Protein AF-A0A1F6GPZ4-F1 (afdb_monomer_lite)

Organism: NCBI:txid1817773

pLDDT: mean 82.03, std 15.94, range [33.75, 98.19]

Secondary structure (DSSP, 8-state):
-HHHHHHHHHHHHHHHHHHHHHTTSS--S-----TT-HHHHHHHHHHHHHHHHHHHHHHHHHHHHHHHHHHHHHHHHHHHHHHHHHHHHHHHHHHHHHHHHHHHHHHHHHHHHHHHHHHHHHHHHHHHHHHHHHHHHHHHHHHHHHHHHHHHHHHHHHHHHHHHHHHHHHHH--HHHHHHHHHHHHHHHTT--

Sequence (193 aa):
MSSRFVRISLLWVFCSASLVAQASEEAGPHEAASLFSWDMAFKVANFIALVALLHFFAKKPLTRMMSDAALIQRESFEEQAQAVAAAEKKLAEFQEKMKAQESELALHRQHALAGIEADRKRILAEAEDTARNIEQSTQMRIDQSLVRAKAELKAFLAAEATKLAQESIQKEVGPAKQESLMENYAKVVGRLG

Structure (mmCIF, N/CA/C/O backbone):
data_AF-A0A1F6GPZ4-F1
#
_entry.id   AF-A0A1F6GPZ4-F1
#
loop_
_atom_site.group_PDB
_atom_site.id
_atom_site.type_symbol
_atom_site.label_atom_id
_atom_site.label_alt_id
_atom_site.label_comp_id
_atom_site.label_asym_id
_atom_site.label_entity_id
_atom_site.label_seq_id
_atom_site.pdbx_PDB_ins_code
_atom_site.Cartn_x
_atom_site.Cartn_y
_atom_site.Cartn_z
_atom_site.occupancy
_atom_site.B_iso_or_equiv
_atom_site.auth_seq_id
_atom_site.auth_comp_id
_atom_site.auth_asym_id
_atom_site.auth_atom_id
_atom_site.pdbx_PDB_model_num
ATOM 1 N N . MET A 1 1 ? 50.145 -15.841 -48.042 1.00 43.69 1 MET A N 1
ATOM 2 C CA . MET A 1 1 ? 51.504 -16.159 -48.547 1.00 43.69 1 MET A CA 1
ATOM 3 C C . MET A 1 1 ? 51.943 -15.284 -49.731 1.00 43.69 1 MET A C 1
ATOM 5 O O . MET A 1 1 ? 53.133 -15.045 -49.873 1.00 43.69 1 MET A O 1
ATOM 9 N N . SER A 1 2 ? 51.016 -14.733 -50.531 1.00 53.88 2 SER A N 1
ATOM 10 C CA . SER A 1 2 ? 51.321 -13.912 -51.718 1.00 53.88 2 SER A CA 1
ATOM 11 C C . SER A 1 2 ? 51.825 -12.487 -51.438 1.00 53.88 2 SER A C 1
ATOM 13 O O . SER A 1 2 ? 52.643 -11.995 -52.205 1.00 53.88 2 SER A O 1
ATOM 15 N N . SER A 1 3 ? 51.417 -11.811 -50.351 1.00 54.81 3 SER A N 1
ATOM 16 C CA . SER A 1 3 ? 51.835 -10.406 -50.138 1.00 54.81 3 SER A CA 1
ATOM 17 C C . SER A 1 3 ? 53.316 -10.248 -49.765 1.00 54.81 3 SER A C 1
ATOM 19 O O . SER A 1 3 ? 53.915 -9.222 -50.073 1.00 54.81 3 SER A O 1
ATOM 21 N N . ARG A 1 4 ? 53.936 -11.276 -49.162 1.00 57.34 4 ARG A N 1
ATOM 22 C CA . ARG A 1 4 ? 55.376 -11.294 -48.847 1.00 57.34 4 ARG A CA 1
ATOM 23 C C . ARG A 1 4 ? 56.220 -11.460 -50.110 1.00 57.34 4 ARG A C 1
ATOM 25 O O . ARG A 1 4 ? 57.120 -10.662 -50.326 1.00 57.34 4 ARG A O 1
ATOM 32 N N . PHE A 1 5 ? 55.859 -12.402 -50.982 1.00 59.47 5 PHE A N 1
ATOM 33 C CA . PHE A 1 5 ? 56.493 -12.569 -52.297 1.00 59.47 5 PHE A CA 1
ATOM 34 C C . PHE A 1 5 ? 56.340 -11.335 -53.191 1.00 59.47 5 PHE A C 1
ATOM 36 O O . PHE A 1 5 ? 57.251 -10.998 -53.934 1.00 59.47 5 PHE A O 1
ATOM 43 N N . VAL A 1 6 ? 55.220 -10.622 -53.080 1.00 59.97 6 VAL A N 1
ATOM 44 C CA . VAL A 1 6 ? 54.962 -9.408 -53.865 1.00 59.97 6 VAL A CA 1
ATOM 45 C C . VAL A 1 6 ? 55.733 -8.209 -53.334 1.00 59.97 6 VAL A C 1
ATOM 47 O O . VAL A 1 6 ? 56.281 -7.460 -54.128 1.00 59.97 6 VAL A O 1
ATOM 50 N N . ARG A 1 7 ? 55.849 -8.047 -52.010 1.00 62.97 7 ARG A N 1
ATOM 51 C CA . ARG A 1 7 ? 56.762 -7.053 -51.426 1.00 62.97 7 ARG A CA 1
ATOM 52 C C . ARG A 1 7 ? 58.203 -7.338 -51.833 1.00 62.97 7 ARG A C 1
ATOM 54 O O . ARG A 1 7 ? 58.908 -6.410 -52.189 1.00 62.97 7 ARG A O 1
ATOM 61 N N . ILE A 1 8 ? 58.605 -8.608 -51.854 1.00 67.75 8 ILE A N 1
ATOM 62 C CA . ILE A 1 8 ? 59.933 -9.020 -52.316 1.00 67.75 8 ILE A CA 1
ATOM 63 C C . ILE A 1 8 ? 60.106 -8.713 -53.809 1.00 67.75 8 ILE A C 1
ATOM 65 O O . ILE A 1 8 ? 61.114 -8.129 -54.168 1.00 67.75 8 ILE A O 1
ATOM 69 N N . SER A 1 9 ? 59.118 -9.004 -54.663 1.00 65.38 9 SER A N 1
ATOM 70 C CA . SER A 1 9 ? 59.161 -8.702 -56.103 1.00 65.38 9 SER A CA 1
ATOM 71 C C . SER A 1 9 ? 59.153 -7.196 -56.404 1.00 65.38 9 SER A C 1
ATOM 73 O O . SER A 1 9 ? 59.940 -6.748 -57.229 1.00 65.38 9 SER A O 1
ATOM 75 N N . LEU A 1 10 ? 58.344 -6.399 -55.697 1.00 65.75 10 LEU A N 1
ATOM 76 C CA . LEU A 1 10 ? 58.340 -4.934 -55.794 1.00 65.75 10 LEU A CA 1
ATOM 77 C C . LEU A 1 10 ? 59.659 -4.333 -55.309 1.00 65.75 10 LEU A C 1
ATOM 79 O O . LEU A 1 10 ? 60.188 -3.450 -55.970 1.00 65.75 10 LEU A O 1
ATOM 83 N N . LEU A 1 11 ? 60.217 -4.833 -54.202 1.00 70.06 11 LEU A N 1
ATOM 84 C CA . LEU A 1 11 ? 61.535 -4.418 -53.717 1.00 70.06 11 LEU A CA 1
ATOM 85 C C . LEU A 1 11 ? 62.643 -4.813 -54.696 1.00 70.06 11 LEU A C 1
ATOM 87 O O . LEU A 1 11 ? 63.570 -4.039 -54.887 1.00 70.06 11 LEU A O 1
ATOM 91 N N . TRP A 1 12 ? 62.536 -5.969 -55.354 1.00 68.88 12 TRP A N 1
ATOM 92 C CA . TRP A 1 12 ? 63.500 -6.415 -56.361 1.00 68.88 12 TRP A CA 1
ATOM 93 C C . TRP A 1 12 ? 63.461 -5.536 -57.613 1.00 68.88 12 TRP A C 1
ATOM 95 O O . TRP A 1 12 ? 64.504 -5.090 -58.084 1.00 68.88 12 TRP A O 1
ATOM 105 N N . VAL A 1 13 ? 62.261 -5.213 -58.107 1.00 68.69 13 VAL A N 1
ATOM 106 C CA . VAL A 1 13 ? 62.078 -4.303 -59.246 1.00 68.69 13 VAL A CA 1
ATOM 107 C C . VAL A 1 13 ? 62.553 -2.890 -58.890 1.00 68.69 13 VAL A C 1
ATOM 109 O O . VAL A 1 13 ? 63.304 -2.294 -59.657 1.00 68.69 13 VAL A O 1
ATOM 112 N N . PHE A 1 14 ? 62.220 -2.381 -57.701 1.00 69.00 14 PHE A N 1
ATOM 113 C CA . PHE A 1 14 ? 62.666 -1.063 -57.237 1.00 69.00 14 PHE A CA 1
ATOM 114 C C . PHE A 1 14 ? 64.190 -0.999 -57.031 1.00 69.00 14 PHE A C 1
ATOM 116 O O . PHE A 1 14 ? 64.827 -0.017 -57.402 1.00 69.00 14 PHE A O 1
ATOM 123 N N . CYS A 1 15 ? 64.798 -2.070 -56.512 1.00 68.25 15 CYS A N 1
ATOM 124 C CA . CYS A 1 15 ? 66.248 -2.193 -56.359 1.00 68.25 15 CYS A CA 1
ATOM 125 C C . CYS A 1 15 ? 66.956 -2.271 -57.722 1.00 68.25 15 CYS A C 1
ATOM 127 O O . CYS A 1 15 ? 67.961 -1.597 -57.927 1.00 68.25 15 CYS A O 1
ATOM 129 N N . SER A 1 16 ? 66.394 -3.006 -58.690 1.00 65.31 16 SER A N 1
ATOM 130 C CA . SER A 1 16 ? 66.927 -3.066 -60.059 1.00 65.31 16 SER A CA 1
ATOM 131 C C . SER A 1 16 ? 66.827 -1.724 -60.795 1.00 65.31 16 SER A C 1
ATOM 133 O O . SER A 1 16 ? 67.753 -1.349 -61.508 1.00 65.31 16 SER A O 1
ATOM 135 N N . ALA A 1 17 ? 65.756 -0.957 -60.565 1.00 62.25 17 ALA A N 1
ATOM 136 C CA . ALA A 1 17 ? 65.604 0.389 -61.110 1.00 62.25 17 ALA A CA 1
ATOM 137 C C . ALA A 1 17 ? 66.602 1.378 -60.480 1.00 62.25 17 ALA A C 1
ATOM 139 O O . ALA A 1 17 ? 67.192 2.186 -61.192 1.00 62.25 17 ALA A O 1
ATOM 140 N N . SER A 1 18 ? 66.850 1.271 -59.169 1.00 63.72 18 SER A N 1
ATOM 141 C CA . SER A 1 18 ? 67.861 2.074 -58.468 1.00 63.72 18 SER A CA 1
ATOM 142 C C . SER A 1 18 ? 69.290 1.733 -58.919 1.00 63.72 18 SER A C 1
ATOM 144 O O . SER A 1 18 ? 70.119 2.623 -59.078 1.00 63.72 18 SER A O 1
ATOM 146 N N . LEU A 1 19 ? 69.575 0.455 -59.205 1.00 62.59 19 LEU A N 1
ATOM 147 C CA . LEU A 1 19 ? 70.872 0.010 -59.729 1.00 62.59 19 LEU A CA 1
ATOM 148 C C . LEU A 1 19 ? 71.143 0.557 -61.141 1.00 62.59 19 LEU A C 1
ATOM 150 O O . LEU A 1 19 ? 72.254 0.991 -61.425 1.00 62.59 19 LEU A O 1
ATOM 154 N N . VAL A 1 20 ? 70.124 0.594 -62.008 1.00 61.69 20 VAL A N 1
ATOM 155 C CA . VAL A 1 20 ? 70.215 1.209 -63.347 1.00 61.69 20 VAL A CA 1
ATOM 156 C C . VAL A 1 20 ? 70.351 2.737 -63.260 1.00 61.69 20 VAL A C 1
ATOM 158 O O . VAL A 1 20 ? 71.073 3.333 -64.059 1.00 61.69 20 VAL A O 1
ATOM 161 N N . ALA A 1 21 ? 69.711 3.377 -62.275 1.00 59.31 21 ALA A N 1
ATOM 162 C CA . ALA A 1 21 ? 69.854 4.812 -62.030 1.00 59.31 21 ALA A CA 1
ATOM 163 C C . ALA A 1 21 ? 71.268 5.190 -61.543 1.00 59.31 21 ALA A C 1
ATOM 165 O O . ALA A 1 21 ? 71.839 6.147 -62.052 1.00 59.31 21 ALA A O 1
ATOM 166 N N . GLN A 1 22 ? 71.858 4.411 -60.628 1.00 54.00 22 GLN A N 1
ATOM 167 C CA . GLN A 1 22 ? 73.212 4.645 -60.096 1.00 54.00 22 GLN A CA 1
ATOM 168 C C . GLN A 1 22 ? 74.314 4.304 -61.115 1.00 54.00 22 GLN A C 1
ATOM 170 O O . GLN A 1 22 ? 75.346 4.963 -61.158 1.00 54.00 22 GLN A O 1
ATOM 175 N N . ALA A 1 23 ? 74.091 3.320 -61.994 1.00 50.69 23 ALA A N 1
ATOM 176 C CA . ALA A 1 23 ? 75.008 3.010 -63.096 1.00 50.69 23 ALA A CA 1
ATOM 177 C C . ALA A 1 23 ? 75.050 4.099 -64.191 1.00 50.69 23 ALA A C 1
ATOM 179 O O . ALA A 1 23 ? 75.870 4.016 -65.101 1.00 50.69 23 ALA A O 1
ATOM 180 N N . SER A 1 24 ? 74.175 5.110 -64.112 1.00 52.72 24 SER A N 1
ATOM 181 C CA . SER A 1 24 ? 74.126 6.235 -65.053 1.00 52.72 24 SER A CA 1
ATOM 182 C C . SER A 1 24 ? 74.919 7.472 -64.585 1.00 52.72 24 SER A C 1
ATOM 184 O O . SER A 1 24 ? 74.901 8.476 -65.292 1.00 52.72 24 SER A O 1
ATOM 186 N N . GLU A 1 25 ? 75.606 7.440 -63.431 1.00 46.91 25 GLU A N 1
ATOM 187 C CA . GLU A 1 25 ? 76.397 8.586 -62.924 1.00 46.91 25 GLU A CA 1
ATOM 188 C C . GLU A 1 25 ? 77.864 8.632 -63.412 1.00 46.91 25 GLU A C 1
ATOM 190 O O . GLU A 1 25 ? 78.511 9.668 -63.278 1.00 46.91 25 GLU A O 1
ATOM 195 N N . GLU A 1 26 ? 78.385 7.588 -64.069 1.00 40.72 26 GLU A N 1
ATOM 196 C CA . GLU A 1 26 ? 79.709 7.612 -64.721 1.00 40.72 26 GLU A CA 1
ATOM 197 C C . GLU A 1 26 ? 79.599 7.618 -66.256 1.00 40.72 26 GLU A C 1
ATOM 199 O O . GLU A 1 26 ? 80.007 6.686 -66.944 1.00 40.72 26 GLU A O 1
ATOM 204 N N . ALA A 1 27 ? 79.056 8.694 -66.822 1.00 37.38 27 ALA A N 1
ATOM 205 C CA . ALA A 1 27 ? 79.293 9.045 -68.222 1.00 37.38 27 ALA A CA 1
ATOM 206 C C . ALA A 1 27 ? 79.249 10.569 -68.380 1.00 37.38 27 ALA A C 1
ATOM 208 O O . ALA A 1 27 ? 78.200 11.202 -68.285 1.00 37.38 27 ALA A O 1
ATOM 209 N N . GLY A 1 28 ? 80.434 11.151 -68.574 1.00 33.75 28 GLY A N 1
ATOM 210 C CA . GLY A 1 28 ? 80.642 12.576 -68.787 1.00 33.75 28 GLY A CA 1
ATOM 211 C C . GLY A 1 28 ? 79.964 13.139 -70.048 1.00 33.75 28 GLY A C 1
ATOM 212 O O . GLY A 1 28 ? 79.402 12.412 -70.864 1.00 33.75 28 GLY A O 1
ATOM 213 N N . PRO A 1 29 ? 80.012 14.470 -70.195 1.00 46.91 29 PRO A N 1
ATOM 214 C CA . PRO A 1 29 ? 79.036 15.272 -70.920 1.00 46.91 29 PRO A CA 1
ATOM 215 C C . PRO A 1 29 ? 79.244 15.201 -72.428 1.00 46.91 29 PRO A C 1
ATOM 217 O O . PRO A 1 29 ? 80.214 15.755 -72.911 1.00 46.91 29 PRO A O 1
ATOM 220 N N . HIS A 1 30 ? 78.335 14.561 -73.157 1.00 40.72 30 HIS A N 1
ATOM 221 C CA . HIS A 1 30 ? 77.941 14.871 -74.536 1.00 40.72 30 HIS A CA 1
ATOM 222 C C . HIS A 1 30 ? 76.951 13.790 -74.970 1.00 40.72 30 HIS A C 1
ATOM 224 O O . HIS A 1 30 ? 77.338 12.652 -75.183 1.00 40.72 30 HIS A O 1
ATOM 230 N N . GLU A 1 31 ? 75.676 14.135 -75.088 1.00 39.53 31 GLU A N 1
ATOM 231 C CA . GLU A 1 31 ? 74.916 13.964 -76.326 1.00 39.53 31 GLU A CA 1
ATOM 232 C C . GLU A 1 31 ? 73.473 14.379 -76.075 1.00 39.53 31 GLU A C 1
ATOM 234 O O . GLU A 1 31 ? 72.885 14.143 -75.019 1.00 39.53 31 GLU A O 1
ATOM 239 N N . ALA A 1 32 ? 72.932 15.085 -77.060 1.00 37.78 32 ALA A N 1
ATOM 240 C CA . ALA A 1 32 ? 71.553 15.507 -77.092 1.00 37.78 32 ALA A CA 1
ATOM 241 C C . ALA A 1 32 ? 70.626 14.330 -76.779 1.00 37.78 32 ALA A C 1
ATOM 243 O O . ALA A 1 32 ? 70.916 13.189 -77.129 1.00 37.78 32 ALA A O 1
ATOM 244 N N . ALA A 1 33 ? 69.491 14.645 -76.161 1.00 50.03 33 ALA A N 1
ATOM 245 C CA . ALA A 1 33 ? 68.357 13.760 -75.973 1.00 50.03 33 ALA A CA 1
ATOM 246 C C . ALA A 1 33 ? 67.968 13.056 -77.291 1.00 50.03 33 ALA A C 1
ATOM 248 O O . ALA A 1 33 ? 67.097 13.505 -78.033 1.00 50.03 33 ALA A O 1
ATOM 249 N N . SER A 1 34 ? 68.637 11.949 -77.599 1.00 48.84 34 SER A N 1
ATOM 250 C CA . SER A 1 34 ? 68.291 11.055 -78.686 1.00 48.84 34 SER A CA 1
ATOM 251 C C . SER A 1 34 ? 67.248 10.103 -78.136 1.00 48.84 34 SER A C 1
ATOM 253 O O . SER A 1 34 ? 67.544 9.203 -77.351 1.00 48.84 34 SER A O 1
ATOM 255 N N . LEU A 1 35 ? 66.004 10.300 -78.560 1.00 54.28 35 LEU A N 1
ATOM 256 C CA . LEU A 1 35 ? 64.870 9.430 -78.241 1.00 54.28 35 LEU A CA 1
ATOM 257 C C . LEU A 1 35 ? 65.058 7.975 -78.733 1.00 54.28 35 LEU A C 1
ATOM 259 O O . LEU A 1 35 ? 64.200 7.137 -78.474 1.00 54.28 35 LEU A O 1
ATOM 263 N N . PHE A 1 36 ? 66.164 7.671 -79.424 1.00 57.09 36 PHE A N 1
ATOM 264 C CA . PHE A 1 36 ? 66.492 6.368 -80.005 1.00 57.09 36 PHE A CA 1
ATOM 265 C C . PHE A 1 36 ? 67.740 5.705 -79.398 1.00 57.09 36 PHE A C 1
ATOM 267 O O . PHE A 1 36 ? 68.225 4.713 -79.943 1.00 57.09 36 PHE A O 1
ATOM 274 N N . SER A 1 37 ? 68.276 6.205 -78.279 1.00 65.62 37 SER A N 1
ATOM 275 C CA . SER A 1 37 ? 69.363 5.508 -77.584 1.00 65.62 37 SER A CA 1
ATOM 276 C C . SER A 1 37 ? 68.875 4.174 -76.994 1.00 65.62 37 SER A C 1
ATOM 278 O O . SER A 1 37 ? 67.763 4.055 -76.473 1.00 65.62 37 SER A O 1
ATOM 280 N N . TRP A 1 38 ? 69.716 3.142 -77.078 1.00 73.56 38 TRP A N 1
ATOM 281 C CA . TRP A 1 38 ? 69.424 1.795 -76.565 1.00 73.56 38 TRP A CA 1
ATOM 282 C C . TRP A 1 38 ? 69.123 1.793 -75.053 1.00 73.56 38 TRP A C 1
ATOM 284 O O . TRP A 1 38 ? 68.294 1.019 -74.576 1.00 73.56 38 TRP A O 1
ATOM 294 N N . ASP A 1 39 ? 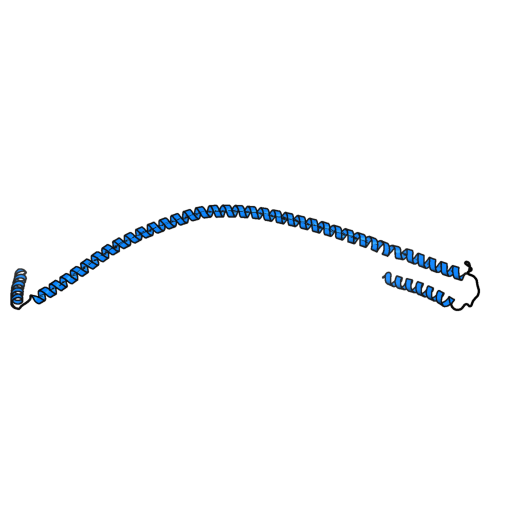69.727 2.726 -74.312 1.00 73.31 39 ASP A N 1
ATOM 295 C CA . ASP A 1 39 ? 69.441 2.978 -72.896 1.00 73.31 39 ASP A CA 1
ATOM 296 C C . ASP A 1 39 ? 67.990 3.447 -72.668 1.00 73.31 39 ASP A C 1
ATOM 298 O O . ASP A 1 39 ? 67.295 2.954 -71.776 1.00 73.31 39 ASP A O 1
ATOM 302 N N . MET A 1 40 ? 67.465 4.324 -73.533 1.00 75.38 40 MET A N 1
ATOM 303 C CA . MET A 1 40 ? 66.079 4.778 -73.420 1.00 75.38 40 MET A CA 1
ATOM 304 C C . MET A 1 40 ? 65.075 3.662 -73.747 1.00 75.38 40 MET A C 1
ATOM 306 O O . MET A 1 40 ? 64.047 3.544 -73.077 1.00 75.38 40 MET A O 1
ATOM 310 N N . ALA A 1 41 ? 65.390 2.780 -74.701 1.00 78.94 41 ALA A N 1
ATOM 311 C CA . ALA A 1 41 ? 64.571 1.602 -74.996 1.00 78.94 41 ALA A CA 1
ATOM 312 C C . ALA A 1 41 ? 64.481 0.640 -73.794 1.00 78.94 41 ALA A C 1
ATOM 314 O O . ALA A 1 41 ? 63.392 0.159 -73.466 1.00 78.94 41 ALA A O 1
ATOM 315 N N . PHE A 1 42 ? 65.592 0.411 -73.084 1.00 77.62 42 PHE A N 1
ATOM 316 C CA . PHE A 1 42 ? 65.597 -0.388 -71.855 1.00 77.62 42 PHE A CA 1
ATOM 317 C C . PHE A 1 42 ? 64.811 0.266 -70.714 1.00 77.62 42 PHE A C 1
ATOM 319 O O . PHE A 1 42 ? 64.053 -0.422 -70.024 1.00 77.62 42 PHE A O 1
ATOM 326 N N . LYS A 1 43 ? 64.928 1.587 -70.538 1.00 80.00 43 LYS A N 1
ATOM 327 C CA . LYS A 1 43 ? 64.145 2.346 -69.547 1.00 80.00 43 LYS A CA 1
ATOM 328 C C . LYS A 1 43 ? 62.643 2.263 -69.827 1.00 80.00 43 LYS A C 1
ATOM 330 O O . LYS A 1 43 ? 61.863 1.996 -68.913 1.00 80.00 43 LYS A O 1
ATOM 335 N N . VAL A 1 44 ? 62.233 2.402 -71.090 1.00 82.50 44 VAL A N 1
ATOM 336 C CA . VAL A 1 44 ? 60.828 2.264 -71.507 1.00 82.50 44 VAL A CA 1
ATOM 337 C C . VAL A 1 44 ? 60.323 0.834 -71.299 1.00 82.50 44 VAL A C 1
ATOM 339 O O . VAL A 1 44 ? 59.236 0.649 -70.755 1.00 82.50 44 VAL A O 1
ATOM 342 N N . ALA A 1 45 ? 61.110 -0.187 -71.649 1.00 82.25 45 ALA A N 1
ATOM 343 C CA . ALA A 1 45 ? 60.743 -1.582 -71.407 1.00 82.25 45 ALA A CA 1
ATOM 344 C C . ALA A 1 45 ? 60.581 -1.891 -69.906 1.00 82.25 45 ALA A C 1
ATOM 346 O O . ALA A 1 45 ? 59.622 -2.561 -69.517 1.00 82.25 45 ALA A O 1
ATOM 347 N N . ASN A 1 46 ? 61.462 -1.357 -69.051 1.00 81.62 46 ASN A N 1
ATOM 348 C CA . ASN A 1 46 ? 61.357 -1.491 -67.596 1.00 81.62 46 ASN A CA 1
ATOM 349 C C . ASN A 1 46 ? 60.093 -0.803 -67.053 1.00 81.62 46 ASN A C 1
ATOM 351 O O . ASN A 1 46 ? 59.348 -1.402 -66.276 1.00 81.62 46 ASN A O 1
ATOM 355 N N . PHE A 1 47 ? 59.789 0.408 -67.528 1.00 82.56 47 PHE A N 1
ATOM 356 C CA . PHE A 1 47 ? 58.570 1.123 -67.155 1.00 82.56 47 PHE A CA 1
ATOM 357 C C . PHE A 1 47 ? 57.302 0.370 -67.583 1.00 82.56 47 PHE A C 1
ATOM 359 O O . PHE A 1 47 ? 56.373 0.228 -66.789 1.00 82.56 47 PHE A O 1
ATOM 366 N N . ILE A 1 48 ? 57.270 -0.188 -68.799 1.00 86.75 48 ILE A N 1
ATOM 367 C CA . ILE A 1 48 ? 56.146 -1.007 -69.280 1.00 86.75 48 ILE A CA 1
ATOM 368 C C . ILE A 1 48 ? 55.990 -2.270 -68.427 1.00 86.75 48 ILE A C 1
ATOM 370 O O . ILE A 1 48 ? 54.872 -2.602 -68.031 1.00 86.75 48 ILE A O 1
ATOM 374 N N . ALA A 1 49 ? 57.090 -2.953 -68.095 1.00 83.44 49 ALA A N 1
ATOM 375 C CA . ALA A 1 49 ? 57.060 -4.121 -67.219 1.00 83.44 49 ALA A CA 1
ATOM 376 C C . ALA A 1 49 ? 56.515 -3.770 -65.821 1.00 83.44 49 ALA A C 1
ATOM 378 O O . ALA A 1 49 ? 55.690 -4.506 -65.274 1.00 83.44 49 ALA A O 1
ATOM 379 N N . LEU A 1 50 ? 56.905 -2.616 -65.271 1.00 81.75 50 LEU A N 1
ATOM 380 C CA . LEU A 1 50 ? 56.410 -2.109 -63.992 1.00 81.75 50 LEU A CA 1
ATOM 381 C C . LEU A 1 50 ? 54.913 -1.765 -64.048 1.00 81.75 50 LEU A C 1
ATOM 383 O O . LEU A 1 50 ? 54.161 -2.164 -63.158 1.00 81.75 50 LEU A O 1
ATOM 387 N N . VAL A 1 51 ? 54.452 -1.093 -65.106 1.00 84.81 51 VAL A N 1
ATOM 388 C CA . VAL A 1 51 ? 53.029 -0.772 -65.309 1.00 84.81 51 VAL A CA 1
ATOM 389 C C . VAL A 1 51 ? 52.195 -2.042 -65.495 1.00 84.81 51 VAL A C 1
ATOM 391 O O . VAL A 1 51 ? 51.108 -2.144 -64.927 1.00 84.81 51 VAL A O 1
ATOM 394 N N . ALA A 1 52 ? 52.696 -3.040 -66.227 1.00 83.81 52 ALA A N 1
ATOM 395 C CA . ALA A 1 52 ? 52.019 -4.322 -66.410 1.00 83.81 52 ALA A CA 1
ATOM 396 C C . ALA A 1 52 ? 51.886 -5.095 -65.085 1.00 83.81 52 ALA A C 1
ATOM 398 O O . ALA A 1 52 ? 50.802 -5.592 -64.760 1.00 83.81 52 ALA A O 1
ATOM 399 N N . LEU A 1 53 ? 52.959 -5.135 -64.284 1.00 81.62 53 LEU A N 1
ATOM 400 C CA . LEU A 1 53 ? 52.954 -5.729 -62.946 1.00 81.62 53 LEU A CA 1
ATOM 401 C C . LEU A 1 53 ? 51.953 -5.009 -62.028 1.00 81.62 53 LEU A C 1
ATOM 403 O O . LEU A 1 53 ? 51.148 -5.654 -61.349 1.00 81.62 53 LEU A O 1
ATOM 407 N N . LEU A 1 54 ? 51.964 -3.672 -62.045 1.00 80.88 54 LEU A N 1
ATOM 408 C CA . LEU A 1 54 ? 51.059 -2.847 -61.254 1.00 80.88 54 LEU A CA 1
ATOM 409 C C . LEU A 1 54 ? 49.604 -3.054 -61.680 1.00 80.88 54 LEU A C 1
ATOM 411 O O . LEU A 1 54 ? 48.745 -3.224 -60.824 1.00 80.88 54 LEU A O 1
ATOM 415 N N . HIS A 1 55 ? 49.307 -3.111 -62.977 1.00 82.38 55 HIS A N 1
ATOM 416 C CA . HIS A 1 55 ? 47.948 -3.321 -63.472 1.00 82.38 55 HIS A CA 1
ATOM 417 C C . HIS A 1 55 ? 47.391 -4.694 -63.076 1.00 82.38 55 HIS A C 1
ATOM 419 O O . HIS A 1 55 ? 46.252 -4.793 -62.610 1.00 82.38 55 HIS A O 1
ATOM 425 N N . PHE A 1 56 ? 48.192 -5.755 -63.219 1.00 81.25 56 PHE A N 1
ATOM 426 C CA . PHE A 1 56 ? 47.773 -7.106 -62.850 1.00 81.25 56 PHE A CA 1
ATOM 427 C C . PHE A 1 56 ? 47.530 -7.234 -61.342 1.00 81.25 56 PHE A C 1
ATOM 429 O O . PHE A 1 56 ? 46.579 -7.894 -60.914 1.00 81.25 56 PHE A O 1
ATOM 436 N N . PHE A 1 57 ? 48.361 -6.572 -60.529 1.00 76.06 57 PHE A N 1
ATOM 437 C CA . PHE A 1 5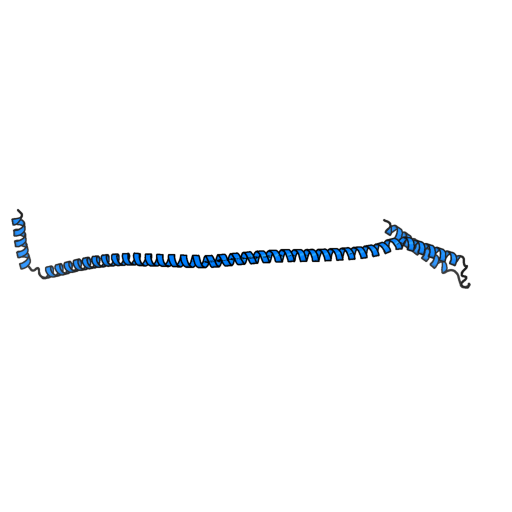7 ? 48.300 -6.717 -59.081 1.00 76.06 57 PHE A CA 1
ATOM 438 C C . PHE A 1 57 ? 47.386 -5.707 -58.383 1.00 76.06 57 PHE A C 1
ATOM 440 O O . PHE A 1 57 ? 46.767 -6.081 -57.396 1.00 76.06 57 PHE A O 1
ATOM 447 N N . ALA A 1 58 ? 47.251 -4.473 -58.878 1.00 76.62 58 ALA A N 1
ATOM 448 C CA . ALA A 1 58 ? 46.430 -3.421 -58.269 1.00 76.62 58 ALA A CA 1
ATOM 449 C C . ALA A 1 58 ? 44.933 -3.598 -58.546 1.00 76.62 58 ALA A C 1
ATOM 451 O O . ALA A 1 58 ? 44.113 -3.213 -57.715 1.00 76.62 58 ALA A O 1
ATOM 452 N N . LYS A 1 59 ? 44.557 -4.248 -59.657 1.00 78.06 59 LYS A N 1
ATOM 453 C CA . LYS A 1 59 ? 43.147 -4.515 -59.981 1.00 78.06 59 LYS A CA 1
ATOM 454 C C . LYS A 1 59 ? 42.422 -5.286 -58.876 1.00 78.06 59 LYS A C 1
ATOM 456 O O . LYS A 1 59 ? 41.336 -4.891 -58.480 1.00 78.06 59 LYS A O 1
ATOM 461 N N . LYS A 1 60 ? 43.030 -6.351 -58.340 1.00 77.50 60 LYS A N 1
ATOM 462 C CA . LYS A 1 60 ? 42.409 -7.215 -57.316 1.00 77.50 60 LYS A CA 1
ATOM 463 C C . LYS A 1 60 ? 42.176 -6.544 -55.946 1.00 77.50 60 LYS A C 1
ATOM 465 O O . LYS A 1 60 ? 41.067 -6.680 -55.434 1.00 77.50 60 LYS A O 1
ATOM 470 N N . PRO A 1 61 ? 43.158 -5.880 -55.304 1.00 79.50 61 PRO A N 1
ATOM 471 C CA . PRO A 1 61 ? 42.947 -5.205 -54.027 1.00 79.50 61 PRO A CA 1
ATOM 472 C C . PRO A 1 61 ? 42.040 -3.982 -54.179 1.00 79.50 61 PRO A C 1
ATOM 474 O O . PRO A 1 61 ? 41.201 -3.764 -53.314 1.00 79.50 61 PRO A O 1
ATOM 477 N N . LEU A 1 62 ? 42.137 -3.239 -55.288 1.00 75.75 62 LEU A N 1
ATOM 478 C CA . LEU A 1 62 ? 41.328 -2.038 -55.494 1.00 75.75 62 LEU A CA 1
ATOM 479 C C . LEU A 1 62 ? 39.836 -2.368 -55.647 1.00 75.75 62 LEU A C 1
ATOM 481 O O . LEU A 1 62 ? 38.999 -1.728 -55.017 1.00 75.75 62 LEU A O 1
ATOM 485 N N . THR A 1 63 ? 39.494 -3.413 -56.410 1.00 79.38 63 THR A N 1
ATOM 486 C CA . THR A 1 63 ? 38.094 -3.851 -56.530 1.00 79.38 63 THR A CA 1
ATOM 487 C C . THR A 1 63 ? 37.556 -4.441 -55.230 1.00 79.38 63 THR A C 1
ATOM 489 O O . THR A 1 63 ? 36.390 -4.227 -54.920 1.00 79.38 63 THR A O 1
ATOM 492 N N . ARG A 1 64 ? 38.395 -5.152 -54.456 1.00 81.19 64 ARG A N 1
ATOM 493 C CA . ARG A 1 64 ? 38.000 -5.706 -53.150 1.00 81.19 64 ARG A CA 1
ATOM 494 C C . ARG A 1 64 ? 37.697 -4.614 -52.130 1.00 81.19 64 ARG A C 1
ATOM 496 O O . ARG A 1 64 ? 36.665 -4.669 -51.486 1.00 81.19 64 ARG A O 1
ATOM 503 N N . MET A 1 65 ? 38.535 -3.582 -52.033 1.00 79.31 65 MET A N 1
ATOM 504 C CA . MET A 1 65 ? 38.287 -2.474 -51.102 1.00 79.31 65 MET A CA 1
ATOM 505 C C . MET A 1 65 ? 36.974 -1.741 -51.406 1.00 79.31 65 MET A C 1
ATOM 507 O O . MET A 1 65 ? 36.247 -1.381 -50.485 1.00 79.31 65 MET A O 1
ATOM 511 N N . MET A 1 66 ? 36.643 -1.552 -52.688 1.00 79.12 66 MET A N 1
ATOM 512 C CA . MET A 1 66 ? 35.372 -0.933 -53.075 1.00 79.12 66 MET A CA 1
ATOM 513 C C . MET A 1 66 ? 34.165 -1.845 -52.829 1.00 79.12 66 MET A C 1
ATOM 515 O O . MET A 1 66 ? 33.122 -1.355 -52.398 1.00 79.12 66 MET A O 1
ATOM 519 N N . SER A 1 67 ? 34.288 -3.159 -53.062 1.00 81.31 67 SER A N 1
ATOM 520 C CA . SER A 1 67 ? 33.212 -4.103 -52.736 1.00 81.31 67 SER A CA 1
ATOM 521 C C . SER A 1 67 ? 32.992 -4.223 -51.232 1.00 81.31 67 SER A C 1
ATOM 523 O O . SER A 1 67 ? 31.846 -4.230 -50.798 1.00 81.31 67 SER A O 1
ATOM 525 N N . ASP A 1 68 ? 34.066 -4.257 -50.444 1.00 83.81 68 ASP A N 1
ATOM 526 C CA . ASP A 1 68 ? 34.001 -4.378 -48.987 1.00 83.81 68 ASP A CA 1
ATOM 527 C C . ASP A 1 68 ? 33.368 -3.123 -48.371 1.00 83.81 68 ASP A C 1
ATOM 529 O O . ASP A 1 68 ? 32.479 -3.237 -47.534 1.00 83.81 68 ASP A O 1
ATOM 533 N N . ALA A 1 69 ? 33.721 -1.923 -48.851 1.00 79.81 69 ALA A N 1
ATOM 534 C CA . ALA A 1 69 ? 33.078 -0.681 -48.415 1.00 79.81 69 ALA A CA 1
ATOM 535 C C . ALA A 1 69 ? 31.570 -0.654 -48.730 1.00 79.81 69 ALA A C 1
ATOM 537 O O . ALA A 1 69 ? 30.764 -0.239 -47.898 1.00 79.81 69 ALA A O 1
ATOM 538 N N . ALA A 1 70 ? 31.171 -1.130 -49.915 1.00 81.25 70 ALA A N 1
ATOM 539 C CA . ALA A 1 70 ? 29.761 -1.222 -50.291 1.00 81.25 70 ALA A CA 1
ATOM 540 C C . ALA A 1 70 ? 28.997 -2.284 -49.478 1.00 81.25 70 ALA A C 1
ATOM 542 O O . ALA A 1 70 ? 27.819 -2.088 -49.178 1.00 81.25 70 ALA A O 1
ATOM 543 N N . LEU A 1 71 ? 29.648 -3.397 -49.125 1.00 86.19 71 LEU A N 1
ATOM 544 C CA . LEU A 1 71 ? 29.074 -4.445 -48.280 1.00 86.19 71 LEU A CA 1
ATOM 545 C C . LEU A 1 71 ? 28.873 -3.958 -46.845 1.00 86.19 71 LEU A C 1
ATOM 547 O O . LEU A 1 71 ? 27.764 -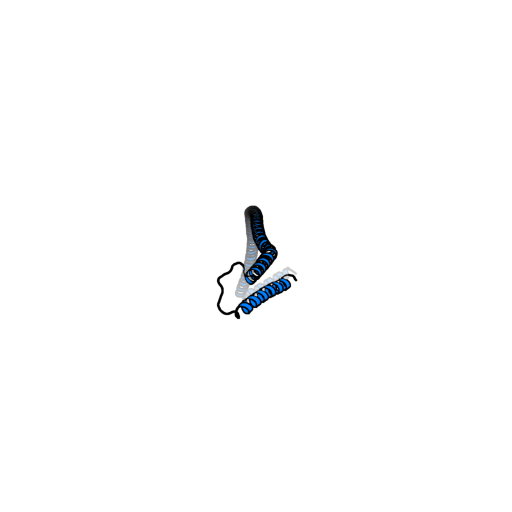4.074 -46.342 1.00 86.19 71 LEU A O 1
ATOM 551 N N . ILE A 1 72 ? 29.883 -3.325 -46.242 1.00 84.31 72 ILE A N 1
ATOM 552 C CA . ILE A 1 72 ? 29.799 -2.758 -44.885 1.00 84.31 72 ILE A CA 1
ATOM 553 C C . ILE A 1 72 ? 28.671 -1.723 -44.798 1.00 84.31 72 ILE A C 1
ATOM 555 O O . ILE A 1 72 ? 27.885 -1.714 -43.851 1.00 84.31 72 ILE A O 1
ATOM 559 N N . GLN A 1 73 ? 28.545 -0.859 -45.809 1.00 79.88 73 GLN A N 1
ATOM 560 C CA . GLN A 1 73 ? 27.471 0.127 -45.828 1.00 79.88 73 GLN A CA 1
ATOM 561 C C . GLN A 1 73 ? 26.091 -0.538 -45.933 1.00 79.88 73 GLN A C 1
ATOM 563 O O . GLN A 1 73 ? 25.162 -0.124 -45.248 1.00 79.88 73 GLN A O 1
ATOM 568 N N . ARG A 1 74 ? 25.940 -1.581 -46.756 1.00 85.94 74 ARG A N 1
ATOM 569 C CA . ARG A 1 74 ? 24.678 -2.332 -46.846 1.00 85.94 74 ARG A CA 1
ATOM 570 C C . ARG A 1 74 ? 24.340 -3.053 -45.548 1.00 85.94 74 ARG A C 1
ATOM 572 O O . ARG A 1 74 ? 23.207 -2.947 -45.102 1.00 85.94 74 ARG A O 1
ATOM 579 N N . GLU A 1 75 ? 25.316 -3.720 -44.945 1.00 88.69 75 GLU A N 1
ATOM 580 C CA . GLU A 1 75 ? 25.153 -4.445 -43.685 1.00 88.69 75 GLU A CA 1
ATOM 581 C C . GLU A 1 75 ? 24.746 -3.491 -42.556 1.00 88.69 75 GLU A C 1
ATOM 583 O O . GLU A 1 75 ? 23.761 -3.739 -41.874 1.00 88.69 75 GLU A O 1
ATOM 588 N N . SER A 1 76 ? 25.402 -2.331 -42.439 1.00 82.56 76 SER A N 1
ATOM 589 C CA . SER A 1 76 ? 25.024 -1.311 -41.448 1.00 82.56 76 SER A CA 1
ATOM 590 C C . SER A 1 76 ? 23.636 -0.701 -41.682 1.00 82.56 76 SER A C 1
ATOM 592 O O . SER A 1 76 ? 22.952 -0.366 -40.715 1.00 82.56 76 SER A O 1
ATOM 594 N N . PHE A 1 77 ? 23.192 -0.545 -42.935 1.00 89.12 77 PHE A N 1
ATOM 595 C CA . PHE A 1 77 ? 21.823 -0.111 -43.233 1.00 89.12 77 PHE A CA 1
ATOM 596 C C . PHE A 1 77 ? 20.797 -1.194 -42.890 1.00 89.12 77 PHE A C 1
ATOM 598 O O . PHE A 1 77 ? 19.731 -0.876 -42.365 1.00 89.12 77 PHE A O 1
ATOM 605 N N . GLU A 1 78 ? 21.110 -2.458 -43.166 1.00 92.06 78 GLU A N 1
ATOM 606 C CA . GLU A 1 78 ? 20.251 -3.591 -42.827 1.00 92.06 78 GLU A CA 1
ATOM 607 C C . GLU A 1 78 ? 20.147 -3.774 -41.307 1.00 92.06 78 GLU A C 1
ATOM 609 O O . GLU A 1 78 ? 19.044 -3.916 -40.786 1.00 92.06 78 GLU A O 1
ATOM 614 N N . GLU A 1 79 ? 21.258 -3.657 -40.578 1.00 91.62 79 GLU A N 1
ATOM 615 C CA . GLU A 1 79 ? 21.290 -3.682 -39.113 1.00 91.62 79 GLU A CA 1
ATOM 616 C C . GLU A 1 79 ? 20.468 -2.533 -38.512 1.00 91.62 79 GLU A C 1
ATOM 618 O O . GLU A 1 79 ? 19.663 -2.753 -37.606 1.00 91.62 79 GLU A O 1
ATOM 623 N N . GLN A 1 80 ? 20.591 -1.315 -39.050 1.00 89.31 80 GLN A N 1
ATOM 624 C CA . GLN A 1 80 ? 19.765 -0.180 -38.629 1.00 89.31 80 GLN A CA 1
ATOM 625 C C . GLN A 1 80 ? 18.278 -0.422 -38.903 1.00 89.31 80 GLN A C 1
ATOM 627 O O . GLN A 1 80 ? 17.448 -0.164 -38.033 1.00 89.31 80 GLN A O 1
ATOM 632 N N . ALA A 1 81 ? 17.926 -0.951 -40.078 1.00 91.69 81 ALA A N 1
ATOM 633 C CA . ALA A 1 81 ? 16.540 -1.270 -40.411 1.00 91.69 81 ALA A CA 1
ATOM 634 C C . ALA A 1 81 ? 15.968 -2.347 -39.473 1.00 91.69 81 ALA A C 1
ATOM 636 O O . ALA A 1 81 ? 14.844 -2.215 -38.985 1.00 91.69 81 ALA A O 1
ATOM 637 N N . GLN A 1 82 ? 16.758 -3.376 -39.154 1.00 94.19 82 GLN A N 1
ATOM 638 C CA . GLN A 1 82 ? 16.391 -4.405 -38.181 1.00 94.19 82 GLN A CA 1
ATOM 639 C C . GLN A 1 82 ? 16.253 -3.831 -36.766 1.00 94.19 82 GLN A C 1
ATOM 641 O O . GLN A 1 82 ? 15.317 -4.193 -36.052 1.00 94.19 82 GLN A O 1
ATOM 646 N N . ALA A 1 83 ? 17.128 -2.907 -36.359 1.00 91.81 83 ALA A N 1
ATOM 647 C CA . ALA A 1 83 ? 17.050 -2.241 -35.063 1.00 91.81 83 ALA A CA 1
ATOM 648 C C . ALA A 1 83 ? 15.781 -1.383 -34.933 1.00 91.81 83 ALA A C 1
ATOM 650 O O . ALA A 1 83 ? 15.111 -1.443 -33.900 1.00 91.81 83 ALA A O 1
ATOM 651 N N . VAL A 1 84 ? 15.414 -0.640 -35.985 1.00 93.12 84 VAL A N 1
ATOM 652 C CA . VAL A 1 84 ? 14.164 0.136 -36.042 1.00 93.12 84 VAL A CA 1
ATOM 653 C C . VAL A 1 84 ? 12.957 -0.795 -35.955 1.00 93.12 84 VAL A C 1
ATOM 655 O O . VAL A 1 84 ? 12.121 -0.615 -35.072 1.00 93.12 84 VAL A O 1
ATOM 658 N N . ALA A 1 85 ? 12.905 -1.848 -36.774 1.00 95.44 85 ALA A N 1
ATOM 659 C CA . ALA A 1 85 ? 11.810 -2.817 -36.745 1.00 95.44 85 ALA A CA 1
ATOM 660 C C . ALA A 1 85 ? 11.683 -3.521 -35.378 1.00 95.44 85 ALA A C 1
ATOM 662 O O . ALA A 1 85 ? 10.581 -3.729 -34.868 1.00 95.44 85 ALA A O 1
ATOM 663 N N . ALA A 1 86 ? 12.806 -3.859 -34.738 1.00 94.19 86 ALA A N 1
ATOM 664 C CA . ALA A 1 86 ? 12.817 -4.443 -33.400 1.00 94.19 86 ALA A CA 1
ATOM 665 C C . ALA A 1 86 ? 12.337 -3.453 -32.324 1.00 94.19 86 ALA A C 1
ATOM 667 O O . ALA A 1 86 ? 11.648 -3.858 -31.384 1.00 94.19 86 ALA A O 1
ATOM 668 N N . ALA A 1 87 ? 12.685 -2.169 -32.445 1.00 92.69 87 ALA A N 1
ATOM 669 C CA . ALA A 1 87 ? 12.216 -1.120 -31.545 1.00 92.69 87 ALA A CA 1
ATOM 670 C C . ALA A 1 87 ? 10.708 -0.870 -31.704 1.00 92.69 87 ALA A C 1
ATOM 672 O O . ALA A 1 87 ? 9.999 -0.819 -30.700 1.00 92.69 87 ALA A O 1
ATOM 673 N N . GLU A 1 88 ? 10.207 -0.799 -32.938 1.00 94.69 88 GLU A N 1
ATOM 674 C CA . GLU A 1 88 ? 8.775 -0.678 -33.238 1.00 94.69 88 GLU A CA 1
ATOM 675 C C . GLU A 1 88 ? 7.986 -1.867 -32.690 1.00 94.69 88 GLU A C 1
ATOM 677 O O . GLU A 1 88 ? 6.968 -1.680 -32.023 1.00 94.69 88 GLU A O 1
ATOM 682 N N . LYS A 1 89 ? 8.493 -3.091 -32.881 1.00 96.38 89 LYS A N 1
ATOM 683 C CA . LYS A 1 89 ? 7.872 -4.297 -32.325 1.00 96.38 89 LYS A CA 1
ATOM 684 C C . LYS A 1 89 ? 7.802 -4.245 -30.798 1.00 96.38 89 LYS A C 1
ATOM 686 O O . LYS A 1 89 ? 6.742 -4.486 -30.227 1.00 96.38 89 LYS A O 1
ATOM 691 N N . LYS A 1 90 ? 8.902 -3.885 -30.127 1.00 94.12 90 LYS A N 1
ATOM 692 C CA . LYS A 1 90 ? 8.921 -3.725 -28.662 1.00 94.12 90 LYS A CA 1
ATOM 693 C C . LYS A 1 90 ? 7.940 -2.653 -28.201 1.00 94.12 90 LYS A C 1
ATOM 695 O O . LYS A 1 90 ? 7.258 -2.847 -27.201 1.00 94.12 90 LYS A O 1
ATOM 700 N N . LEU A 1 91 ? 7.858 -1.531 -28.912 1.00 94.56 91 LEU A N 1
ATOM 701 C CA . LEU A 1 91 ? 6.932 -0.450 -28.593 1.00 94.56 91 LEU A CA 1
ATOM 702 C C . LEU A 1 91 ? 5.477 -0.913 -28.724 1.00 94.56 91 LEU A C 1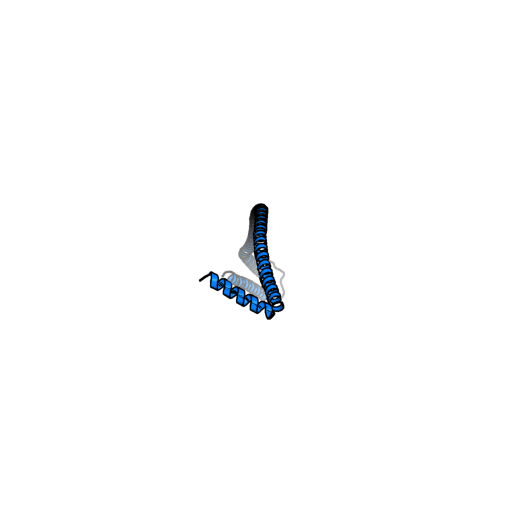
ATOM 704 O O . LEU A 1 91 ? 4.689 -0.648 -27.820 1.00 94.56 91 LEU A O 1
ATOM 708 N N . ALA A 1 92 ? 5.140 -1.659 -29.778 1.00 96.06 92 ALA A N 1
ATOM 709 C CA . ALA A 1 92 ? 3.818 -2.258 -29.941 1.00 96.06 92 ALA A CA 1
ATOM 710 C C . ALA A 1 92 ? 3.490 -3.244 -28.803 1.00 96.06 92 ALA A C 1
ATOM 712 O O . ALA A 1 92 ? 2.428 -3.140 -28.193 1.00 96.06 92 ALA A O 1
ATOM 713 N N . GLU A 1 93 ? 4.426 -4.131 -28.443 1.00 95.19 93 GLU A N 1
ATOM 714 C CA . GLU A 1 93 ? 4.269 -5.062 -27.315 1.00 95.19 93 GLU A CA 1
ATOM 715 C C . GLU A 1 93 ? 4.076 -4.327 -25.977 1.00 95.19 93 GLU A C 1
ATOM 717 O O . GLU A 1 93 ? 3.254 -4.727 -25.152 1.00 95.19 93 GLU A O 1
ATOM 722 N N . PHE A 1 94 ? 4.821 -3.243 -25.734 1.00 93.75 94 PHE A N 1
ATOM 723 C CA . PHE A 1 94 ? 4.651 -2.428 -24.530 1.00 93.75 94 PHE A CA 1
ATOM 724 C C . PHE A 1 94 ? 3.311 -1.698 -24.518 1.00 93.75 94 PHE A C 1
ATOM 726 O O . PHE A 1 94 ? 2.659 -1.666 -23.480 1.00 93.75 94 PHE A O 1
ATOM 733 N N . GLN A 1 95 ? 2.872 -1.144 -25.648 1.00 94.19 95 GLN A N 1
ATOM 734 C CA . GLN A 1 95 ? 1.563 -0.501 -25.752 1.00 94.19 95 GLN A CA 1
ATOM 735 C C . GLN A 1 95 ? 0.423 -1.487 -25.497 1.00 94.19 95 GLN A C 1
ATOM 737 O O . GLN A 1 95 ? -0.534 -1.147 -24.804 1.00 94.19 95 GLN A O 1
ATOM 742 N N . GLU A 1 96 ? 0.521 -2.708 -26.019 1.00 95.12 96 GLU A N 1
ATOM 743 C CA . GLU A 1 96 ? -0.461 -3.760 -25.766 1.00 95.12 96 GLU A CA 1
ATOM 744 C C . GLU A 1 96 ? -0.492 -4.151 -24.283 1.00 95.12 96 GLU A C 1
ATOM 746 O O . GLU A 1 96 ? -1.563 -4.180 -23.676 1.00 95.12 96 GLU A O 1
ATOM 751 N N . LYS A 1 97 ? 0.681 -4.342 -23.663 1.00 93.12 97 LYS A N 1
ATOM 752 C CA . LYS A 1 97 ? 0.793 -4.605 -22.220 1.00 93.12 97 LYS A CA 1
ATOM 753 C C . LYS A 1 97 ? 0.207 -3.476 -21.375 1.00 93.12 97 LYS A C 1
ATOM 755 O O . LYS A 1 97 ? -0.499 -3.762 -20.415 1.00 93.12 97 LYS A O 1
ATOM 760 N N . MET A 1 98 ? 0.458 -2.216 -21.731 1.00 92.88 98 MET A N 1
ATOM 761 C CA . MET A 1 98 ? -0.097 -1.065 -21.010 1.00 92.88 98 MET A CA 1
ATOM 762 C C . MET A 1 98 ? -1.621 -1.019 -21.116 1.00 92.88 98 MET A C 1
ATOM 764 O O . MET A 1 98 ? -2.290 -0.848 -20.104 1.00 92.88 98 MET A O 1
ATOM 768 N N . LYS A 1 99 ? -2.187 -1.266 -22.304 1.00 94.00 99 LYS A N 1
ATOM 769 C CA . LYS A 1 99 ? -3.646 -1.353 -22.480 1.00 94.00 99 LYS A CA 1
ATOM 770 C C . LYS A 1 99 ? -4.259 -2.492 -21.666 1.00 94.00 99 LYS A C 1
ATOM 772 O O . LYS A 1 99 ? -5.297 -2.302 -21.034 1.00 94.00 99 LYS A O 1
ATOM 777 N N . ALA A 1 100 ? -3.616 -3.660 -21.656 1.00 92.44 100 ALA A N 1
ATOM 778 C CA . ALA A 1 100 ? -4.055 -4.785 -20.837 1.00 92.44 100 ALA A CA 1
ATOM 779 C C . ALA A 1 100 ? -4.036 -4.414 -19.342 1.00 92.44 100 ALA A C 1
ATOM 781 O O . ALA A 1 100 ? -5.050 -4.565 -18.663 1.00 92.44 100 ALA A O 1
ATOM 782 N N . GLN A 1 101 ? -2.943 -3.820 -18.855 1.00 92.88 101 GLN A N 1
ATOM 783 C CA . GLN A 1 101 ? -2.815 -3.373 -17.463 1.00 92.88 101 GLN A CA 1
ATOM 784 C C . GLN A 1 101 ? -3.818 -2.276 -17.085 1.00 92.88 101 GLN A C 1
ATOM 786 O O . GLN A 1 101 ? -4.363 -2.298 -15.985 1.00 92.88 101 GLN A O 1
ATOM 791 N N . GLU A 1 102 ? -4.109 -1.327 -17.976 1.00 92.38 102 GLU A N 1
ATOM 792 C CA . GLU A 1 102 ? -5.145 -0.314 -17.752 1.00 92.38 102 GLU A CA 1
ATOM 793 C C . GLU A 1 102 ? -6.531 -0.948 -17.595 1.00 92.38 102 GLU A C 1
ATOM 795 O O . GLU A 1 102 ? -7.298 -0.539 -16.718 1.00 92.38 102 GLU A O 1
ATOM 800 N N . SER A 1 103 ? -6.837 -1.975 -18.394 1.00 92.44 103 SER A N 1
ATOM 801 C CA . SER A 1 103 ? -8.099 -2.712 -18.285 1.00 92.44 103 SER A CA 1
ATOM 802 C C . SER A 1 103 ? -8.204 -3.487 -16.966 1.00 92.44 103 SER A C 1
ATOM 804 O O . SER A 1 103 ? -9.233 -3.417 -16.292 1.00 92.44 103 SER A O 1
ATOM 806 N N . GLU A 1 104 ? -7.120 -4.135 -16.531 1.00 91.00 104 GLU A N 1
ATOM 807 C CA . GLU A 1 104 ? -7.056 -4.820 -15.237 1.00 91.00 104 GLU A CA 1
ATOM 808 C C . GLU A 1 104 ? -7.191 -3.827 -14.077 1.00 91.00 104 GLU A C 1
ATOM 810 O O . GLU A 1 104 ? -7.965 -4.055 -13.148 1.00 91.00 104 GLU A O 1
ATOM 815 N N . LEU A 1 105 ? -6.518 -2.674 -14.145 1.00 92.38 105 LEU A N 1
ATOM 816 C CA . LEU A 1 105 ? -6.645 -1.610 -13.147 1.00 92.38 105 LEU A CA 1
ATOM 817 C C . LEU A 1 105 ? -8.070 -1.057 -13.068 1.00 92.38 105 LEU A C 1
ATOM 819 O O . LEU A 1 105 ? -8.543 -0.745 -11.973 1.00 92.38 105 LEU A O 1
ATOM 823 N N . ALA A 1 106 ? -8.765 -0.919 -14.199 1.00 92.88 106 ALA A N 1
ATOM 824 C CA . ALA A 1 106 ? -10.161 -0.494 -14.216 1.00 92.88 106 ALA A CA 1
ATOM 825 C C . ALA A 1 106 ? -11.069 -1.521 -13.519 1.00 92.88 106 ALA A C 1
ATOM 827 O O . ALA A 1 106 ? -11.865 -1.139 -12.657 1.00 92.88 106 ALA A O 1
ATOM 828 N N . LEU A 1 107 ? -10.892 -2.813 -13.814 1.00 92.62 107 LEU A N 1
ATOM 829 C CA . LEU A 1 107 ? -11.619 -3.897 -13.148 1.00 92.62 107 LEU A CA 1
ATOM 830 C C . LEU A 1 107 ? -11.327 -3.928 -11.644 1.00 92.62 107 LEU A C 1
ATOM 832 O O . LEU A 1 107 ? -12.253 -3.960 -10.834 1.00 92.62 107 LEU A O 1
ATOM 836 N N . HIS A 1 108 ? -10.057 -3.835 -11.242 1.00 91.56 108 HIS A N 1
ATOM 837 C CA . HIS A 1 108 ? -9.673 -3.790 -9.832 1.00 91.56 108 HIS A CA 1
ATOM 838 C C . HIS A 1 108 ? -10.284 -2.596 -9.097 1.00 91.56 108 HIS A C 1
ATOM 840 O O . HIS A 1 108 ? -10.775 -2.761 -7.981 1.00 91.56 108 HIS A O 1
ATOM 846 N N . ARG A 1 109 ? -10.314 -1.408 -9.714 1.00 92.62 109 ARG A N 1
ATOM 847 C CA . ARG A 1 109 ? -10.987 -0.237 -9.131 1.00 92.62 109 ARG A CA 1
ATOM 848 C C . ARG A 1 109 ? -12.482 -0.475 -8.960 1.00 92.62 109 ARG A C 1
ATOM 850 O O . ARG A 1 109 ? -13.017 -0.160 -7.902 1.00 92.62 109 ARG A O 1
ATOM 857 N N . GLN A 1 110 ? -13.149 -1.046 -9.961 1.00 92.81 110 GLN A N 1
ATOM 858 C CA . GLN A 1 110 ? -14.577 -1.348 -9.875 1.00 92.81 110 GLN A CA 1
ATOM 859 C C . GLN A 1 110 ? -14.872 -2.350 -8.749 1.00 92.81 110 GLN A C 1
ATOM 861 O O . GLN A 1 110 ? -15.773 -2.120 -7.942 1.00 92.81 110 GLN A O 1
ATOM 866 N N . HIS A 1 111 ? -14.081 -3.420 -8.645 1.00 91.62 111 HIS A N 1
ATOM 867 C CA . HIS A 1 111 ? -14.197 -4.396 -7.563 1.00 91.62 111 HIS A CA 1
ATOM 868 C C . HIS A 1 111 ? -13.911 -3.784 -6.188 1.00 91.62 111 HIS A C 1
ATOM 870 O O . HIS A 1 111 ? -14.640 -4.069 -5.240 1.00 91.62 111 HIS A O 1
ATOM 876 N N . ALA A 1 112 ? -12.902 -2.917 -6.074 1.00 91.38 112 ALA A N 1
ATOM 877 C CA . ALA A 1 112 ? -12.592 -2.226 -4.827 1.00 91.38 112 ALA A CA 1
ATOM 878 C C . ALA A 1 112 ? -13.749 -1.320 -4.380 1.00 91.38 112 ALA A C 1
ATOM 880 O O . ALA A 1 112 ? -14.144 -1.366 -3.219 1.00 91.38 112 ALA A O 1
ATOM 881 N N . LEU A 1 113 ? -14.341 -0.547 -5.296 1.00 93.31 113 LEU A N 1
ATOM 882 C CA . LEU A 1 113 ? -15.490 0.311 -4.989 1.00 93.31 113 LEU A CA 1
ATOM 883 C C . LEU A 1 113 ? -16.718 -0.503 -4.559 1.00 93.31 113 LEU A C 1
ATOM 885 O O . LEU A 1 113 ? -17.345 -0.173 -3.553 1.00 93.31 113 LEU A O 1
ATOM 889 N N . ALA A 1 114 ? -17.021 -1.597 -5.264 1.00 91.50 114 ALA A N 1
ATOM 890 C CA . ALA A 1 114 ? -18.107 -2.499 -4.883 1.00 91.50 114 ALA A CA 1
ATOM 891 C C . ALA A 1 114 ? -17.864 -3.149 -3.505 1.00 91.50 114 ALA A C 1
ATOM 893 O O . ALA A 1 114 ? -18.789 -3.267 -2.699 1.00 91.50 114 ALA A O 1
ATOM 894 N N . GLY A 1 115 ? -16.614 -3.526 -3.212 1.00 92.06 115 GLY A N 1
ATOM 895 C CA . GLY A 1 115 ? -16.206 -4.067 -1.916 1.00 92.06 115 GLY A CA 1
ATOM 896 C C . GLY A 1 115 ? -16.378 -3.063 -0.776 1.00 92.06 115 GLY A C 1
ATOM 897 O O . GLY A 1 115 ? -16.907 -3.421 0.271 1.00 92.06 115 GLY A O 1
ATOM 898 N N . ILE A 1 116 ? -16.030 -1.790 -0.999 1.00 94.50 116 ILE A N 1
ATOM 899 C CA . ILE A 1 116 ? -16.133 -0.729 0.016 1.00 94.50 116 ILE A CA 1
ATOM 900 C C . ILE A 1 116 ? -17.574 -0.536 0.494 1.00 94.50 116 ILE A C 1
ATOM 902 O O . ILE A 1 116 ? -17.806 -0.397 1.694 1.00 94.50 116 ILE A O 1
ATOM 906 N N . GLU A 1 117 ? -18.557 -0.521 -0.407 1.00 92.44 117 GLU A N 1
ATOM 907 C CA . GLU A 1 117 ? -19.957 -0.358 0.001 1.00 92.44 117 GLU A CA 1
ATOM 908 C C . GLU A 1 117 ? -20.473 -1.561 0.796 1.00 92.44 117 GLU A C 1
ATOM 910 O O . GLU A 1 117 ? -21.190 -1.387 1.787 1.00 92.44 117 GLU A O 1
ATOM 915 N N . ALA A 1 118 ? -20.102 -2.774 0.382 1.00 94.81 118 ALA A N 1
ATOM 916 C CA . ALA A 1 118 ? -20.463 -4.000 1.083 1.00 94.81 118 ALA A CA 1
ATOM 917 C C . ALA A 1 118 ? -19.821 -4.056 2.478 1.00 94.81 118 ALA A C 1
ATOM 919 O O . ALA A 1 118 ? -20.516 -4.307 3.466 1.00 94.81 118 ALA A O 1
ATOM 920 N N . ASP A 1 119 ? -18.529 -3.741 2.579 1.00 95.88 119 ASP A N 1
ATOM 921 C CA . ASP A 1 119 ? -17.813 -3.677 3.851 1.00 95.88 119 ASP A CA 1
ATOM 922 C C . ASP A 1 119 ? -18.365 -2.579 4.754 1.00 95.88 119 ASP A C 1
ATOM 924 O O . ASP A 1 119 ? -18.575 -2.819 5.940 1.00 95.88 119 ASP A O 1
ATOM 928 N N . ARG A 1 120 ? -18.698 -1.402 4.211 1.00 96.06 120 ARG A N 1
ATOM 929 C CA . ARG A 1 120 ? -19.331 -0.330 4.988 1.00 96.06 120 ARG A CA 1
ATOM 930 C C . ARG A 1 120 ? -20.650 -0.792 5.602 1.00 96.06 120 ARG A C 1
ATOM 932 O O . ARG A 1 120 ? -20.887 -0.542 6.782 1.00 96.06 120 ARG A O 1
ATOM 939 N N . LYS A 1 121 ? -21.505 -1.459 4.819 1.00 96.31 121 LYS A N 1
ATOM 940 C CA . LYS A 1 121 ? -22.781 -2.002 5.313 1.00 96.31 121 LYS A CA 1
ATOM 941 C C . LYS A 1 121 ? -22.556 -3.058 6.393 1.00 96.31 121 LYS A C 1
ATOM 943 O O . LYS A 1 121 ? -23.234 -3.020 7.414 1.00 96.31 121 LYS A O 1
ATOM 948 N N . ARG A 1 122 ? -21.590 -3.958 6.195 1.00 97.44 122 ARG A N 1
ATOM 949 C CA . ARG A 1 122 ? -21.237 -5.001 7.168 1.00 97.44 122 ARG A CA 1
ATOM 950 C C . ARG A 1 122 ? -20.720 -4.409 8.480 1.00 9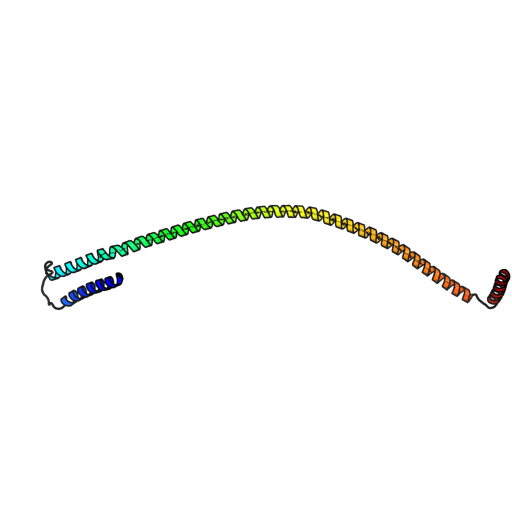7.44 122 ARG A C 1
ATOM 952 O O . ARG A 1 122 ? -21.220 -4.785 9.532 1.00 97.44 122 ARG A O 1
ATOM 959 N N . ILE A 1 123 ? -19.788 -3.458 8.413 1.00 97.75 123 ILE A N 1
ATOM 960 C CA . ILE A 1 123 ? -19.218 -2.782 9.589 1.00 97.75 123 ILE A CA 1
ATOM 961 C C . ILE A 1 123 ? -20.306 -2.036 10.363 1.00 97.75 123 ILE A C 1
ATOM 963 O O . ILE A 1 123 ? -20.342 -2.120 11.585 1.00 97.75 123 ILE A O 1
ATOM 967 N N . LEU A 1 124 ? -21.206 -1.325 9.673 1.00 97.88 124 LEU A N 1
ATOM 968 C CA . LEU A 1 124 ? -22.318 -0.640 10.337 1.00 97.88 124 LEU A CA 1
ATOM 969 C C . LEU A 1 124 ? -23.260 -1.630 11.028 1.00 97.88 124 LEU A C 1
ATOM 971 O O . LEU A 1 124 ? -23.583 -1.432 12.193 1.00 97.88 124 LEU A O 1
ATOM 975 N N . ALA A 1 125 ? -23.643 -2.715 10.352 1.00 97.75 125 ALA A N 1
ATOM 976 C CA . ALA A 1 125 ? -24.506 -3.736 10.941 1.00 97.75 125 ALA A CA 1
ATOM 977 C C . ALA A 1 125 ? -23.866 -4.404 12.173 1.00 97.75 125 ALA A C 1
ATOM 979 O O . ALA A 1 125 ? -24.534 -4.606 13.184 1.00 97.75 125 ALA A O 1
ATOM 980 N N . GLU A 1 126 ? -22.568 -4.710 12.110 1.00 97.69 126 GLU A N 1
ATOM 981 C CA . GLU A 1 126 ? -21.806 -5.286 13.224 1.00 97.69 126 GLU A CA 1
ATOM 982 C C . GLU A 1 126 ? -21.654 -4.300 14.390 1.00 97.69 126 GLU A C 1
ATOM 984 O O . GLU A 1 126 ? -21.801 -4.683 15.552 1.00 97.69 126 GLU A O 1
ATOM 989 N N . ALA A 1 127 ? -21.418 -3.019 14.097 1.00 97.31 127 ALA A N 1
ATOM 990 C CA . ALA A 1 127 ? -21.351 -1.968 15.107 1.00 97.31 127 ALA A CA 1
ATOM 991 C C . ALA A 1 127 ? -22.702 -1.775 15.811 1.00 97.31 127 ALA A C 1
ATOM 993 O O . ALA A 1 127 ? -22.742 -1.677 17.036 1.00 97.31 127 ALA A O 1
ATOM 994 N N . GLU A 1 128 ? -23.806 -1.767 15.061 1.00 97.94 128 GLU A N 1
ATOM 995 C CA . GLU A 1 128 ? -25.158 -1.690 15.619 1.00 97.94 128 GLU A CA 1
ATOM 996 C C . GLU A 1 128 ? -25.491 -2.907 16.485 1.00 97.94 128 GLU A C 1
ATOM 998 O O . GLU A 1 128 ? -26.069 -2.758 17.561 1.00 97.94 128 GLU A O 1
ATOM 1003 N N . ASP A 1 129 ? -25.118 -4.111 16.048 1.00 98.19 129 ASP A N 1
ATOM 1004 C CA . ASP A 1 129 ? -25.341 -5.322 16.835 1.00 98.19 129 ASP A CA 1
ATOM 1005 C C . ASP A 1 129 ? -24.526 -5.329 18.126 1.00 98.19 129 ASP A C 1
ATOM 1007 O O . ASP A 1 129 ? -25.050 -5.583 19.210 1.00 98.19 129 ASP A O 1
ATOM 1011 N N . THR A 1 130 ? -23.259 -4.937 18.029 1.00 97.75 130 THR A N 1
ATOM 1012 C CA . THR A 1 130 ? -22.381 -4.783 19.188 1.00 97.75 130 THR A CA 1
ATOM 1013 C C . THR A 1 130 ? -22.934 -3.748 20.164 1.00 97.75 130 THR A C 1
ATOM 1015 O O . THR A 1 130 ? -22.966 -4.005 21.366 1.00 97.75 130 THR A O 1
ATOM 1018 N N . ALA A 1 131 ? -23.421 -2.606 19.668 1.00 97.69 131 ALA A N 1
ATOM 1019 C CA . ALA A 1 131 ? -24.042 -1.579 20.498 1.00 97.69 131 ALA A CA 1
ATOM 1020 C C . ALA A 1 131 ? -25.274 -2.122 21.241 1.00 97.69 131 ALA A C 1
ATOM 1022 O O . ALA A 1 131 ? -25.351 -1.985 22.461 1.00 97.69 131 ALA A O 1
ATOM 1023 N N . ARG A 1 132 ? -26.177 -2.832 20.547 1.00 97.88 132 ARG A N 1
ATOM 1024 C CA . ARG A 1 132 ? -27.342 -3.484 21.175 1.00 97.88 132 ARG A CA 1
ATOM 1025 C C . ARG A 1 132 ? -26.933 -4.495 22.247 1.00 97.88 132 ARG A C 1
ATOM 1027 O O . ARG A 1 132 ? -27.500 -4.501 23.339 1.00 97.88 132 ARG A O 1
ATOM 1034 N N . ASN A 1 133 ? -25.922 -5.317 21.973 1.00 97.94 133 ASN A N 1
ATOM 1035 C CA . ASN A 1 133 ? -25.413 -6.303 22.927 1.00 97.94 133 ASN A CA 1
ATOM 1036 C C . ASN A 1 133 ? -24.790 -5.631 24.167 1.00 97.94 133 ASN A C 1
ATOM 1038 O O . ASN A 1 133 ? -24.980 -6.093 25.299 1.00 97.94 133 ASN A O 1
ATOM 1042 N N . ILE A 1 134 ? -24.080 -4.513 23.984 1.00 98.12 134 ILE A N 1
ATOM 1043 C CA . ILE A 1 134 ? -23.538 -3.702 25.083 1.00 98.12 134 ILE A CA 1
ATOM 1044 C C . ILE A 1 134 ? -24.670 -3.109 25.922 1.00 98.12 134 ILE A C 1
ATOM 1046 O O . ILE A 1 134 ? -24.622 -3.214 27.147 1.00 98.12 134 ILE A O 1
ATOM 1050 N N . GLU A 1 135 ? -25.695 -2.526 25.305 1.00 97.94 135 GLU A N 1
ATOM 1051 C CA . GLU A 1 135 ? -26.846 -1.971 26.024 1.00 97.94 135 GLU A CA 1
ATOM 1052 C C . GLU A 1 135 ? -27.567 -3.046 26.840 1.00 97.94 135 GLU A C 1
ATOM 1054 O O . GLU A 1 135 ? -27.766 -2.884 28.046 1.00 97.94 135 GLU A O 1
ATOM 1059 N N . GLN A 1 136 ? -27.880 -4.184 26.218 1.00 97.69 136 GLN A N 1
ATOM 1060 C CA . GLN A 1 136 ? -28.573 -5.286 26.879 1.00 97.69 136 GLN A CA 1
ATOM 1061 C C . GLN A 1 136 ? -27.763 -5.838 28.059 1.00 97.69 136 GLN A C 1
ATOM 1063 O O . GLN A 1 136 ? -28.291 -6.002 29.162 1.00 97.69 136 GLN A O 1
ATOM 1068 N N . SER A 1 137 ? -26.470 -6.101 27.856 1.00 96.75 137 SER A N 1
ATOM 1069 C CA . SER A 1 137 ? -25.596 -6.594 28.925 1.00 96.75 137 SER A CA 1
ATOM 1070 C C . SER A 1 137 ? -25.401 -5.558 30.035 1.00 96.75 137 SER A C 1
ATOM 1072 O O . SER A 1 137 ? -25.370 -5.917 31.214 1.00 96.75 137 SER A O 1
ATOM 1074 N N . THR A 1 138 ? -25.336 -4.270 29.695 1.00 97.81 138 THR A N 1
ATOM 1075 C CA . THR A 1 138 ? -25.247 -3.177 30.670 1.00 97.81 138 THR A CA 1
ATOM 1076 C C . THR A 1 138 ? -26.510 -3.099 31.515 1.00 97.81 138 THR A C 1
ATOM 1078 O O . THR A 1 138 ? -26.402 -3.037 32.739 1.00 97.81 138 THR A O 1
ATOM 1081 N N . GLN A 1 139 ? -27.691 -3.191 30.902 1.00 97.81 139 GLN A N 1
ATOM 1082 C CA . GLN A 1 139 ? -28.958 -3.176 31.628 1.00 97.81 139 GLN A CA 1
ATOM 1083 C C . GLN A 1 139 ? -29.059 -4.354 32.601 1.00 97.81 139 GLN A C 1
ATOM 1085 O O . GLN A 1 139 ? -29.342 -4.154 33.780 1.00 97.81 139 GLN A O 1
ATOM 1090 N N . MET A 1 140 ? -28.707 -5.565 32.157 1.00 97.62 140 MET A N 1
ATOM 1091 C CA . MET A 1 140 ? -28.660 -6.735 33.041 1.00 97.62 140 MET A CA 1
ATOM 1092 C C . MET A 1 140 ? -27.703 -6.526 34.225 1.00 97.62 140 MET A C 1
ATOM 1094 O O . MET A 1 140 ? -28.014 -6.908 35.355 1.00 97.62 140 MET A O 1
ATOM 1098 N N . ARG A 1 141 ? -26.540 -5.901 33.997 1.00 97.19 141 ARG A N 1
ATOM 1099 C CA . ARG A 1 141 ? -25.572 -5.594 35.063 1.00 97.19 141 ARG A CA 1
ATOM 1100 C C . ARG A 1 141 ? -26.086 -4.526 36.027 1.00 97.19 141 ARG A C 1
ATOM 1102 O O . ARG A 1 141 ? -25.821 -4.642 37.222 1.00 97.19 141 ARG A O 1
ATOM 1109 N N . ILE A 1 142 ? -26.808 -3.518 35.535 1.00 97.94 142 ILE A N 1
ATOM 1110 C CA . ILE A 1 142 ? -27.463 -2.496 36.365 1.00 97.94 142 ILE A CA 1
ATOM 1111 C C . ILE A 1 142 ? -28.528 -3.143 37.249 1.00 97.94 142 ILE A C 1
ATOM 1113 O O . ILE A 1 142 ? -28.549 -2.915 38.455 1.00 97.94 142 ILE A O 1
ATOM 1117 N N . ASP A 1 143 ? -29.373 -4.004 36.691 1.00 97.62 143 ASP A N 1
ATOM 1118 C CA . ASP A 1 143 ? -30.429 -4.658 37.463 1.00 97.62 143 ASP A CA 1
ATOM 1119 C C . ASP A 1 143 ? -29.832 -5.538 38.571 1.00 97.62 143 ASP A C 1
ATOM 1121 O O . ASP A 1 143 ? -30.249 -5.479 39.732 1.00 97.62 143 ASP A O 1
ATOM 1125 N N . GLN A 1 144 ? -28.782 -6.297 38.248 1.00 97.94 144 GLN A N 1
ATOM 1126 C CA . GLN A 1 144 ? -28.050 -7.097 39.230 1.00 97.94 144 GLN A CA 1
ATOM 1127 C C . GLN A 1 144 ? -27.373 -6.238 40.304 1.00 97.94 144 GLN A C 1
ATOM 1129 O O . GLN A 1 144 ? -27.401 -6.605 41.482 1.00 97.94 144 GLN A O 1
ATOM 1134 N N . SER A 1 145 ? -26.768 -5.105 39.932 1.00 97.25 145 SER A N 1
ATOM 1135 C CA . SER A 1 145 ? -26.112 -4.214 40.893 1.00 97.25 145 SER A CA 1
ATOM 1136 C C . SER A 1 145 ? -27.125 -3.546 41.822 1.00 97.25 145 SER A C 1
ATOM 1138 O O . SER A 1 145 ? -26.883 -3.483 43.024 1.00 97.25 145 SER A O 1
ATOM 1140 N N . LEU A 1 146 ? -28.299 -3.156 41.314 1.00 98.19 146 LEU A N 1
ATOM 1141 C CA . LEU A 1 146 ? -29.396 -2.622 42.120 1.00 98.19 146 LEU A CA 1
ATOM 1142 C C . LEU A 1 146 ? -29.928 -3.652 43.117 1.00 98.19 146 LEU A C 1
ATOM 1144 O O . LEU A 1 146 ? -30.177 -3.312 44.275 1.00 98.19 146 LEU A O 1
ATOM 1148 N N . VAL A 1 147 ? -30.103 -4.908 42.695 1.00 97.88 147 VAL A N 1
ATOM 1149 C CA . VAL A 1 147 ? -30.536 -5.987 43.595 1.00 97.88 147 VAL A CA 1
ATOM 1150 C C . VAL A 1 147 ? -29.506 -6.212 44.703 1.00 97.88 147 VAL A C 1
ATOM 1152 O O . VAL A 1 147 ? -29.885 -6.266 45.875 1.00 97.88 147 VAL A O 1
ATOM 1155 N N . ARG A 1 148 ? -28.213 -6.281 44.359 1.00 97.81 148 ARG A N 1
ATOM 1156 C CA . ARG A 1 148 ? -27.125 -6.441 45.340 1.00 97.81 148 ARG A CA 1
ATOM 1157 C C . ARG A 1 148 ? -27.045 -5.263 46.306 1.00 97.81 148 ARG A C 1
ATOM 1159 O O . ARG A 1 148 ? -27.103 -5.484 47.509 1.00 97.81 148 ARG A O 1
ATOM 1166 N N . ALA A 1 149 ? -27.040 -4.030 45.801 1.00 97.62 149 ALA A N 1
ATOM 1167 C CA . ALA A 1 149 ? -26.987 -2.823 46.625 1.00 97.62 149 ALA A CA 1
ATOM 1168 C C . ALA A 1 149 ? -28.171 -2.739 47.604 1.00 97.62 149 ALA A C 1
ATOM 1170 O O . ALA A 1 149 ? -28.000 -2.391 48.770 1.00 97.62 149 ALA A O 1
ATOM 1171 N N . LYS A 1 150 ? -29.383 -3.116 47.167 1.00 97.81 150 LYS A N 1
ATOM 1172 C CA . LYS A 1 150 ? -30.557 -3.190 48.053 1.00 97.81 150 LYS A CA 1
ATOM 1173 C C . LYS A 1 150 ? -30.404 -4.262 49.133 1.00 97.81 150 LYS A C 1
ATOM 1175 O O . LYS A 1 150 ? -30.833 -4.036 50.263 1.00 97.81 150 LYS A O 1
ATOM 1180 N N . ALA A 1 151 ? -29.852 -5.426 48.797 1.00 97.88 151 ALA A N 1
ATOM 1181 C CA . ALA A 1 151 ? -29.629 -6.505 49.756 1.00 97.88 151 ALA A CA 1
ATOM 1182 C C . ALA A 1 151 ? -28.568 -6.122 50.800 1.00 97.88 151 ALA A C 1
ATOM 1184 O O . ALA A 1 151 ? -28.807 -6.280 51.996 1.00 97.88 151 ALA A O 1
ATOM 1185 N N . GLU A 1 152 ? -27.451 -5.546 50.356 1.00 97.56 152 GLU A N 1
ATOM 1186 C CA . GLU A 1 152 ? -26.379 -5.037 51.217 1.00 97.56 152 GLU A CA 1
ATOM 1187 C C . GLU A 1 152 ? -26.886 -3.933 52.151 1.00 97.56 152 GLU A C 1
ATOM 1189 O O . GLU A 1 152 ? -26.652 -3.994 53.357 1.00 97.56 152 GLU A O 1
ATOM 1194 N N . LEU A 1 153 ? -27.669 -2.976 51.635 1.00 97.75 153 LEU A N 1
ATOM 1195 C CA . LEU A 1 153 ? -28.259 -1.913 52.450 1.00 97.75 153 LEU A CA 1
ATOM 1196 C C . LEU A 1 153 ? -29.207 -2.467 53.522 1.00 97.75 153 LEU A C 1
ATOM 1198 O O . LEU A 1 153 ? -29.164 -2.032 54.671 1.00 97.75 153 LEU A O 1
ATOM 1202 N N . LYS A 1 154 ? -30.053 -3.444 53.174 1.00 97.38 154 LYS A N 1
ATOM 1203 C CA . LYS A 1 154 ? -30.943 -4.102 54.145 1.00 97.38 154 LYS A CA 1
ATOM 1204 C C . LYS A 1 154 ? -30.157 -4.829 55.234 1.00 97.38 154 LYS A C 1
ATOM 1206 O O . LYS A 1 154 ? -30.519 -4.720 56.402 1.00 97.38 154 LYS A O 1
ATOM 1211 N N . ALA A 1 155 ? -29.098 -5.548 54.861 1.00 97.50 155 ALA A N 1
ATOM 1212 C CA . ALA A 1 155 ? -28.240 -6.244 55.813 1.00 97.50 155 ALA A CA 1
ATOM 1213 C C . ALA A 1 155 ? -27.535 -5.260 56.761 1.00 97.50 155 ALA A C 1
ATOM 1215 O O . ALA A 1 155 ? -27.527 -5.478 57.970 1.00 97.50 155 ALA A O 1
ATOM 1216 N N . PHE A 1 156 ? -27.022 -4.147 56.227 1.00 97.00 156 PHE A N 1
ATOM 1217 C CA . PHE A 1 156 ? -26.403 -3.084 57.017 1.00 97.00 156 PHE A CA 1
ATOM 1218 C C . PHE A 1 156 ? -27.388 -2.452 58.009 1.00 97.00 156 PHE A C 1
ATOM 1220 O O . PHE A 1 156 ? -27.086 -2.350 59.195 1.00 97.00 156 PHE A O 1
ATOM 1227 N N . LEU A 1 157 ? -28.593 -2.090 57.552 1.00 97.44 157 LEU A N 1
ATOM 1228 C CA . LEU A 1 157 ? -29.629 -1.520 58.418 1.00 97.44 157 LEU A CA 1
ATOM 1229 C C . LEU A 1 157 ? -30.073 -2.496 59.512 1.00 97.44 157 LEU A C 1
ATOM 1231 O O . LEU A 1 157 ? -30.261 -2.078 60.650 1.00 97.44 157 LEU A O 1
ATOM 1235 N N . ALA A 1 158 ? -30.226 -3.785 59.191 1.00 96.69 158 ALA A N 1
ATOM 1236 C CA . ALA A 1 158 ? -30.568 -4.803 60.180 1.00 96.69 158 ALA A CA 1
ATOM 1237 C C . ALA A 1 158 ? -29.473 -4.933 61.250 1.00 96.69 158 ALA A C 1
ATOM 1239 O O . ALA A 1 158 ? -29.787 -4.929 62.439 1.00 96.69 158 ALA A O 1
ATOM 1240 N N . ALA A 1 159 ? -28.203 -4.983 60.836 1.00 96.50 159 ALA A N 1
ATOM 1241 C CA . ALA A 1 159 ? -27.066 -5.051 61.747 1.00 96.50 159 ALA A CA 1
ATOM 1242 C C . ALA A 1 159 ? -26.987 -3.815 62.663 1.00 96.50 159 ALA A C 1
ATOM 1244 O O . ALA A 1 159 ? -26.882 -3.958 63.884 1.00 96.50 159 ALA A O 1
ATOM 1245 N N . GLU A 1 160 ? -27.119 -2.606 62.109 1.00 97.06 160 GLU A N 1
ATOM 1246 C CA . GLU A 1 160 ? -27.065 -1.373 62.903 1.00 97.06 160 GLU A CA 1
ATOM 1247 C C . GLU A 1 160 ? -28.276 -1.245 63.839 1.00 97.06 160 GLU A C 1
ATOM 1249 O O . GLU A 1 160 ? -28.121 -0.879 65.001 1.00 97.06 160 GLU A O 1
ATOM 1254 N N . ALA A 1 161 ? -29.477 -1.635 63.394 1.00 95.62 161 ALA A N 1
ATOM 1255 C CA . ALA A 1 161 ? -30.661 -1.669 64.251 1.00 95.62 161 ALA A CA 1
ATOM 1256 C C . ALA A 1 161 ? -30.490 -2.645 65.425 1.00 95.62 161 ALA A C 1
ATOM 1258 O O . ALA A 1 161 ? -30.820 -2.298 66.559 1.00 95.62 161 ALA A O 1
ATOM 1259 N N . THR A 1 162 ? -29.938 -3.843 65.187 1.00 96.00 162 THR A N 1
ATOM 1260 C CA . THR A 1 162 ? -29.649 -4.797 66.272 1.00 96.00 162 THR A CA 1
ATOM 1261 C C . THR A 1 162 ? -28.608 -4.265 67.249 1.00 96.00 162 THR A C 1
ATOM 1263 O O . THR A 1 162 ? -28.776 -4.421 68.458 1.00 96.00 162 THR A O 1
ATOM 1266 N N . LYS A 1 163 ? -27.576 -3.577 66.752 1.00 95.50 163 LYS A N 1
ATOM 1267 C CA . LYS A 1 163 ? -26.549 -2.947 67.581 1.00 95.50 163 LYS A CA 1
ATOM 1268 C C . LYS A 1 163 ? -27.138 -1.836 68.455 1.00 95.50 163 LYS A C 1
ATOM 1270 O O . LYS A 1 163 ? -26.934 -1.849 69.665 1.00 95.50 163 LYS A O 1
ATOM 1275 N N . LEU A 1 164 ? -27.936 -0.935 67.879 1.00 94.19 164 LEU A N 1
ATOM 1276 C CA . LEU A 1 164 ? -28.620 0.128 68.624 1.00 94.19 164 LEU A CA 1
ATOM 1277 C C . LEU A 1 164 ? -29.601 -0.434 69.661 1.00 94.19 164 LEU A C 1
ATOM 1279 O O . LEU A 1 164 ? -29.647 0.053 70.789 1.00 94.19 164 LEU A O 1
ATOM 1283 N N . ALA A 1 165 ? -30.355 -1.482 69.316 1.00 92.75 165 ALA A N 1
ATOM 1284 C CA . ALA A 1 165 ? -31.243 -2.156 70.261 1.00 92.75 165 ALA A CA 1
ATOM 1285 C C . ALA A 1 165 ? -30.459 -2.780 71.428 1.00 92.75 165 ALA A C 1
ATOM 1287 O O . ALA A 1 165 ? -30.850 -2.618 72.582 1.00 92.75 165 ALA A O 1
ATOM 1288 N N . GLN A 1 166 ? -29.327 -3.434 71.151 1.00 90.12 166 GLN A N 1
ATOM 1289 C CA . GLN A 1 166 ? -28.445 -3.987 72.178 1.00 90.12 166 GLN A CA 1
ATOM 1290 C C . GLN A 1 166 ? -27.874 -2.891 73.091 1.00 90.12 166 GLN A C 1
ATOM 1292 O O . GLN A 1 166 ? -27.895 -3.049 74.312 1.00 90.12 166 GLN A O 1
ATOM 1297 N N . GLU A 1 167 ? -27.410 -1.773 72.528 1.00 91.38 167 GLU A N 1
ATOM 1298 C CA . GLU A 1 167 ? -26.924 -0.619 73.296 1.00 91.38 167 GLU A CA 1
ATOM 1299 C C . GLU A 1 167 ? -28.032 0.012 74.156 1.00 91.38 167 GLU A C 1
ATOM 1301 O O . GLU A 1 167 ? -27.784 0.383 75.304 1.00 91.38 167 GLU A O 1
ATOM 1306 N N . SER A 1 168 ? -29.262 0.105 73.638 1.00 89.25 168 SER A N 1
ATOM 1307 C CA . SER A 1 168 ? -30.418 0.617 74.384 1.00 89.25 168 SER A CA 1
ATOM 1308 C C . SER A 1 168 ? -30.798 -0.307 75.542 1.00 89.25 168 SER A C 1
ATOM 1310 O O . SER A 1 168 ? -30.974 0.159 76.66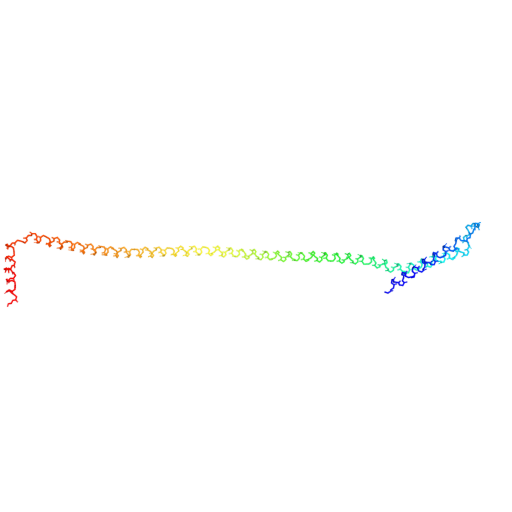6 1.00 89.25 168 SER A O 1
ATOM 1312 N N . ILE A 1 169 ? -30.864 -1.623 75.300 1.00 85.75 169 ILE A N 1
ATOM 1313 C CA . ILE A 1 169 ? -31.164 -2.622 76.336 1.00 85.75 169 ILE A CA 1
ATOM 1314 C C . ILE A 1 169 ? -30.085 -2.599 77.423 1.00 85.75 169 ILE A C 1
ATOM 1316 O O . ILE A 1 169 ? -30.420 -2.579 78.603 1.00 85.75 169 ILE A O 1
ATOM 1320 N N . GLN A 1 170 ? -28.799 -2.543 77.061 1.00 85.94 170 GLN A N 1
ATOM 1321 C CA . GLN A 1 170 ? -27.718 -2.459 78.051 1.00 85.94 170 GLN A CA 1
ATOM 1322 C C . GLN A 1 170 ? -27.816 -1.209 78.937 1.00 85.94 170 GLN A C 1
ATOM 1324 O O . GLN A 1 170 ? -27.497 -1.292 80.120 1.00 85.94 170 GLN A O 1
ATOM 1329 N N . LYS A 1 171 ? -28.281 -0.071 78.402 1.00 84.88 171 LYS A N 1
ATOM 1330 C CA . LYS A 1 171 ? -28.481 1.164 79.181 1.00 84.88 171 LYS A CA 1
ATOM 1331 C C . LYS A 1 171 ? -29.683 1.099 80.130 1.00 84.88 171 LYS A C 1
ATOM 1333 O O . LYS A 1 171 ? -29.644 1.730 81.181 1.00 84.88 171 LYS A O 1
ATOM 1338 N N . GLU A 1 172 ? -30.740 0.367 79.777 1.00 76.94 172 GLU A N 1
ATOM 1339 C CA . GLU A 1 172 ? -31.982 0.288 80.566 1.00 76.94 172 GLU A CA 1
ATOM 1340 C C . GLU A 1 172 ? -32.022 -0.862 81.591 1.00 76.94 172 GLU A C 1
ATOM 1342 O O . GLU A 1 172 ? -32.885 -0.879 82.476 1.00 76.94 172 GLU A O 1
ATOM 1347 N N . VAL A 1 173 ? -31.119 -1.844 81.504 1.00 70.88 173 VAL A N 1
ATOM 1348 C CA . VAL A 1 173 ? -31.076 -2.973 82.447 1.00 70.88 173 VAL A CA 1
ATOM 1349 C C . VAL A 1 173 ? -30.425 -2.543 83.768 1.00 70.88 173 VAL A C 1
ATOM 1351 O O . VAL A 1 173 ? -29.208 -2.544 83.921 1.00 70.88 173 VAL A O 1
ATOM 1354 N N . GLY A 1 174 ? -31.269 -2.199 84.744 1.00 73.00 174 GLY A N 1
ATOM 1355 C CA . GLY A 1 174 ? -30.910 -2.048 86.159 1.00 73.00 174 GLY A CA 1
ATOM 1356 C C . GLY A 1 174 ? -31.322 -3.256 87.027 1.00 73.00 174 GLY A C 1
ATOM 1357 O O . GLY A 1 174 ? -32.008 -4.160 86.537 1.00 73.00 174 GLY A O 1
ATOM 1358 N N . PRO A 1 175 ? -30.974 -3.268 88.331 1.00 66.31 175 PRO A N 1
ATOM 1359 C CA . PRO A 1 175 ? -31.198 -4.409 89.233 1.00 66.31 175 PRO A CA 1
ATOM 1360 C C . PRO A 1 175 ? -32.669 -4.858 89.331 1.00 66.31 175 PRO A C 1
ATOM 1362 O O . PRO A 1 175 ? -32.948 -6.052 89.305 1.00 66.31 175 PRO A O 1
ATOM 1365 N N . ALA A 1 176 ? -33.627 -3.923 89.318 1.00 66.12 176 ALA A N 1
ATOM 1366 C CA . ALA A 1 176 ? -35.061 -4.244 89.328 1.00 66.12 176 ALA A CA 1
ATOM 1367 C C . ALA A 1 176 ? -35.551 -4.938 88.037 1.00 66.12 176 ALA A C 1
ATOM 1369 O O . ALA A 1 176 ? -36.501 -5.719 88.055 1.00 66.12 176 ALA A O 1
ATOM 1370 N N . LYS A 1 177 ? -34.906 -4.676 86.891 1.00 70.19 177 LYS A N 1
ATOM 1371 C CA . LYS A 1 177 ? -35.261 -5.310 85.612 1.00 70.19 177 LYS A CA 1
ATOM 1372 C C . LYS A 1 177 ? -34.758 -6.757 85.565 1.00 70.19 177 LYS A C 1
ATOM 1374 O O . LYS A 1 177 ? -35.486 -7.621 85.081 1.00 70.19 177 LYS A O 1
ATOM 1379 N N . GLN A 1 178 ? -33.561 -7.022 86.101 1.00 71.31 178 GLN A N 1
ATOM 1380 C CA . GLN A 1 178 ? -32.966 -8.365 86.201 1.00 71.31 178 GLN A CA 1
ATOM 1381 C C . GLN A 1 178 ? -33.828 -9.335 87.019 1.00 71.31 178 GLN A C 1
ATOM 1383 O O . GLN A 1 178 ? -34.032 -10.466 86.584 1.00 71.31 178 GLN A O 1
ATOM 1388 N N . GLU A 1 179 ? -34.388 -8.885 88.143 1.00 74.12 179 GLU A N 1
ATOM 1389 C CA . GLU A 1 179 ? -35.263 -9.711 88.987 1.00 74.12 179 GLU A CA 1
ATOM 1390 C C . GLU A 1 179 ? -36.556 -10.106 88.248 1.00 74.12 179 GLU A C 1
ATOM 1392 O O . GLU A 1 179 ? -36.895 -11.288 88.171 1.00 74.12 179 GLU A O 1
ATOM 1397 N N . SER A 1 180 ? -37.201 -9.153 87.558 1.00 75.50 180 SER A N 1
ATOM 1398 C CA . SER A 1 180 ? -38.395 -9.439 86.741 1.00 75.50 180 SER A CA 1
ATOM 1399 C C . SER A 1 180 ? -38.117 -10.372 85.549 1.00 75.50 180 SER A C 1
ATOM 1401 O O . SER A 1 180 ? -39.000 -11.109 85.107 1.00 75.50 180 SER A O 1
ATOM 1403 N N . LEU A 1 181 ? -36.895 -10.352 85.001 1.00 77.44 181 LEU A N 1
ATOM 1404 C CA . LEU A 1 181 ? -36.494 -11.236 83.903 1.00 77.44 181 LEU A CA 1
ATOM 1405 C C . LEU A 1 181 ? -36.299 -12.674 84.395 1.00 77.44 181 LEU A C 1
ATOM 1407 O O . LEU A 1 181 ? -36.731 -13.606 83.717 1.00 77.44 181 LEU A O 1
ATOM 1411 N N . MET A 1 182 ? -35.707 -12.856 85.579 1.00 76.69 182 MET A N 1
ATOM 1412 C CA . MET A 1 182 ? -35.555 -14.172 86.208 1.00 76.69 182 MET A CA 1
ATOM 1413 C C . MET A 1 182 ? -36.909 -14.795 86.560 1.00 76.69 182 MET A C 1
ATOM 1415 O O . MET A 1 182 ? -37.138 -15.970 86.268 1.00 76.69 182 MET A O 1
ATOM 1419 N N . GLU A 1 183 ? -37.832 -14.003 87.109 1.00 77.50 183 GLU A N 1
ATOM 1420 C CA . GLU A 1 183 ? -39.178 -14.467 87.458 1.00 77.50 183 GLU A CA 1
ATOM 1421 C C . GLU A 1 183 ? -39.990 -14.878 86.213 1.00 77.50 183 GLU A C 1
ATOM 1423 O O . GLU A 1 183 ? -40.635 -15.930 86.194 1.00 77.50 183 GLU A O 1
ATOM 1428 N N . ASN A 1 184 ? -39.904 -14.103 85.125 1.00 78.44 184 ASN A N 1
ATOM 1429 C CA . ASN A 1 184 ? -40.561 -14.443 83.860 1.00 78.44 184 ASN A CA 1
ATOM 1430 C C . ASN A 1 184 ? -39.941 -15.671 83.175 1.00 78.44 184 ASN A C 1
ATOM 1432 O O . ASN A 1 184 ? -40.678 -16.498 82.637 1.00 78.44 184 ASN A O 1
ATOM 1436 N N . TYR A 1 185 ? -38.614 -15.831 83.216 1.00 79.00 185 TYR A N 1
ATOM 1437 C CA . TYR A 1 185 ? -37.944 -17.013 82.663 1.00 79.00 185 TYR A CA 1
ATOM 1438 C C . TYR A 1 185 ? -38.366 -18.293 83.397 1.00 79.00 185 TYR A C 1
ATOM 1440 O O . TYR A 1 185 ? -38.731 -19.281 82.758 1.00 79.00 185 TYR A O 1
ATOM 1448 N N . ALA A 1 186 ? -38.419 -18.249 84.733 1.00 78.19 186 ALA A N 1
ATOM 1449 C CA . ALA A 1 186 ? -38.910 -19.356 85.551 1.00 78.19 186 ALA A CA 1
ATOM 1450 C C . ALA A 1 186 ? -40.364 -19.734 85.204 1.00 78.19 186 ALA A C 1
ATOM 1452 O O . ALA A 1 186 ? -40.690 -20.916 85.088 1.00 78.19 186 ALA A O 1
ATOM 1453 N N . LYS A 1 187 ? -41.224 -18.741 84.944 1.00 81.56 187 LYS A N 1
ATOM 1454 C CA . LYS A 1 187 ? -42.616 -18.944 84.506 1.00 81.56 187 LYS A CA 1
ATOM 1455 C C . LYS A 1 187 ? -42.742 -19.611 83.136 1.00 81.56 187 LYS A C 1
ATOM 1457 O O . LYS A 1 187 ? -43.639 -20.425 82.939 1.00 81.56 187 LYS A O 1
ATOM 1462 N N . VAL A 1 188 ? -41.885 -19.256 82.177 1.00 80.94 188 VAL A N 1
ATOM 1463 C CA . VAL A 1 188 ? -41.931 -19.823 80.818 1.00 80.94 188 VAL A CA 1
ATOM 1464 C C . VAL A 1 188 ? -41.439 -21.268 80.811 1.00 80.94 188 VAL A C 1
ATOM 1466 O O . VAL A 1 188 ? -42.083 -22.119 80.201 1.00 80.94 188 VAL A O 1
ATOM 1469 N N . VAL A 1 189 ? -40.350 -21.560 81.527 1.00 79.50 189 VAL A N 1
ATOM 1470 C CA . VAL A 1 189 ? -39.818 -22.927 81.646 1.00 79.50 189 VAL A CA 1
ATOM 1471 C C . VAL A 1 189 ? -40.786 -23.821 82.426 1.00 79.50 189 VAL A C 1
ATOM 1473 O O . VAL A 1 189 ? -41.049 -24.940 82.000 1.00 79.50 189 VAL A O 1
ATOM 1476 N N . GLY A 1 190 ? -41.411 -23.307 83.490 1.00 74.94 190 GLY A N 1
ATOM 1477 C CA . GLY A 1 190 ? -42.441 -24.026 84.248 1.00 74.94 190 GLY A CA 1
ATOM 1478 C C . GLY A 1 190 ? -43.767 -24.250 83.509 1.00 74.94 190 GLY A C 1
ATOM 1479 O O . GLY A 1 190 ? -44.630 -24.944 84.028 1.00 74.94 190 GLY A O 1
ATOM 1480 N N . ARG A 1 191 ? -43.958 -23.666 82.317 1.00 70.31 191 ARG A N 1
ATOM 1481 C CA . ARG A 1 191 ? -45.139 -23.880 81.458 1.00 70.31 191 ARG A CA 1
ATOM 1482 C C . ARG A 1 191 ? -44.870 -24.864 80.310 1.00 70.31 191 ARG A C 1
ATOM 1484 O O . ARG A 1 191 ? -45.788 -25.191 79.564 1.00 70.31 191 ARG A O 1
ATOM 1491 N N . LEU A 1 192 ? -43.611 -25.265 80.126 1.00 60.62 192 LEU A N 1
ATOM 1492 C CA . LEU A 1 192 ? -43.150 -26.177 79.074 1.00 60.62 192 LEU A CA 1
ATOM 1493 C C . LEU A 1 192 ? -42.723 -27.554 79.619 1.00 60.62 192 LEU A C 1
ATOM 1495 O O . LEU A 1 192 ? -42.343 -28.413 78.825 1.00 60.62 192 LEU A O 1
ATOM 1499 N N . GLY A 1 193 ? -42.799 -27.761 80.937 1.00 49.56 193 GLY A N 1
ATOM 1500 C CA . GLY A 1 193 ? -42.724 -29.062 81.613 1.00 49.56 193 GLY A CA 1
ATOM 1501 C C . GLY A 1 193 ? -44.028 -29.355 82.337 1.00 49.56 193 GLY A C 1
ATOM 1502 O O . GLY A 1 193 ? -44.331 -30.555 82.498 1.00 49.56 193 GLY A O 1
#

Radius of gyration: 68.29 Å; chains: 1; bounding box: 126×45×169 Å

Foldseek 3Di:
DPVVVVVVVVVVLVVVVVVLVVVPPPDDDDDPPDCPDPSNVVVVVSVVVVVVSCVVPVVVVVVVVVVVVVVVVVVVVVVVVVVVVVVVVVVVVVVVVVVVVVVVVVVVVVVVVVVVVVVVVVVVVVVVVVVVVCVVVVVVVVVVVVVVVVVVVVVVVVVVVVVVVVVVCVVPDDPVNVVVVVVVVVVVVVVVD

InterPro domains:
  IPR002146 ATP synthase, F0 complex, subunit b/b', bacterial/chloroplast [MF_01398] (34-171)